Protein AF-A0A258B2U3-F1 (afdb_monomer)

Secondary structure (DSSP, 8-state):
-PPBPGGG--PBP----TTS-----HHHHHHHHHTBTPEEEEES-SS--EEEE-SS-EEEE-TTS-B-SPPSEEEEEETTEEEEEEETTEEEEEEE-TTSSBEEEEEEEEEEEEEEPTT------SSTTGGGBT-EEEEE-SS-EEEEEE-SSSEEEEEESSSEEEEEE-EEEEETTEEEEEBGGG-EEEEEE-TTSSEEEEEEEEEE-EEEETTS-------HHHHTS-HHHHHHHHHHHHHHHTT-HHHHHHHHHHHHHHTTT-HHHHHHHHHHTGGG-

Mean predicted aligned error: 5.66 Å

pLDDT: mean 88.72, std 12.3, range [29.34, 97.88]

Radius of gyration: 18.74 Å; Cα contacts (8 Å, |Δi|>4): 593; chains: 1; bounding box: 53×34×52 Å

Nearest PDB structures (foldseek):
  1pz7-assembly2_B  TM=2.574E-01  e=1.571E-01  Gallus gallus
  8cde-assembly1_B  TM=2.211E-01  e=8.558E-02  Plasmodium falciparum 3D7
  7yf1-assembly1_A  TM=2.655E-01  e=8.239E-01  Mus musculus
  3b3q-assembly1_F  TM=3.053E-01  e=2.777E+00  Homo sapiens
  4yuu-assembly4_o2  TM=1.380E-01  e=2.107E+00  Cyanidium caldarium

Structure (mmCIF, N/CA/C/O backbone):
data_AF-A0A258B2U3-F1
#
_entry.id   AF-A0A258B2U3-F1
#
loop_
_atom_site.group_PDB
_atom_site.id
_atom_site.type_symbol
_atom_site.label_atom_id
_atom_site.label_alt_id
_atom_site.label_comp_id
_atom_site.label_asym_id
_atom_site.label_entity_id
_atom_site.label_seq_id
_atom_site.pdbx_PDB_ins_code
_atom_site.Cartn_x
_atom_site.Cartn_y
_atom_site.Cartn_z
_atom_site.occupancy
_atom_site.B_iso_or_equiv
_atom_site.auth_seq_id
_atom_site.auth_comp_id
_atom_site.auth_asym_id
_atom_site.auth_atom_id
_atom_site.pdbx_PDB_model_num
ATOM 1 N N . MET A 1 1 ? -17.047 -6.744 -7.844 1.00 64.69 1 MET A N 1
ATOM 2 C CA . MET A 1 1 ? -16.772 -6.138 -6.530 1.00 64.69 1 MET A CA 1
ATOM 3 C C . MET A 1 1 ? -17.939 -5.239 -6.181 1.00 64.69 1 MET A C 1
ATOM 5 O O . MET A 1 1 ? -18.245 -4.352 -6.971 1.00 64.69 1 MET A O 1
ATOM 9 N N . ARG A 1 2 ? -18.626 -5.498 -5.067 1.00 76.75 2 ARG A N 1
ATOM 10 C CA . ARG A 1 2 ? -19.614 -4.565 -4.506 1.00 76.75 2 ARG A CA 1
ATOM 11 C C . ARG A 1 2 ? -18.879 -3.341 -3.940 1.00 76.75 2 ARG A C 1
ATOM 13 O O . ARG A 1 2 ? -18.042 -3.546 -3.065 1.00 76.75 2 ARG A O 1
ATOM 20 N N . PRO A 1 3 ? -19.141 -2.117 -4.439 1.00 78.25 3 PRO A N 1
ATOM 21 C CA . PRO A 1 3 ? -18.415 -0.921 -4.020 1.00 78.25 3 PRO A CA 1
ATOM 22 C C . PRO A 1 3 ? -18.956 -0.359 -2.703 1.00 78.25 3 PRO A C 1
ATOM 24 O O . PRO A 1 3 ? -20.164 -0.394 -2.478 1.00 78.25 3 PRO A O 1
ATOM 27 N N . LEU A 1 4 ? -18.086 0.205 -1.864 1.00 77.56 4 LEU A N 1
ATOM 28 C CA . LEU A 1 4 ? -18.475 0.969 -0.672 1.00 77.56 4 LEU A CA 1
ATOM 29 C C . LEU A 1 4 ? -19.193 2.281 -1.045 1.00 77.56 4 LEU A C 1
ATOM 31 O O . LEU A 1 4 ? -18.702 3.029 -1.893 1.00 77.56 4 LEU A O 1
ATOM 35 N N . GLN A 1 5 ? -20.327 2.561 -0.396 1.00 74.06 5 GLN A N 1
ATOM 36 C CA . GLN A 1 5 ? -21.181 3.723 -0.676 1.00 74.06 5 GLN A CA 1
ATOM 37 C C . GLN A 1 5 ? -20.662 5.031 -0.060 1.00 74.06 5 GLN A C 1
ATOM 39 O O . GLN A 1 5 ? -20.110 5.025 1.040 1.00 74.06 5 GLN A O 1
ATOM 44 N N . ILE A 1 6 ? -20.946 6.171 -0.712 1.00 59.97 6 ILE A N 1
ATOM 45 C CA . ILE A 1 6 ? -20.542 7.533 -0.290 1.00 59.97 6 ILE A CA 1
ATOM 46 C C . ILE A 1 6 ? -20.918 7.894 1.151 1.00 59.97 6 ILE A C 1
ATOM 48 O O . ILE A 1 6 ? -20.206 8.661 1.794 1.00 59.97 6 ILE A O 1
ATOM 52 N N . VAL A 1 7 ? -21.987 7.314 1.700 1.00 57.72 7 VAL A N 1
ATOM 53 C CA . VAL A 1 7 ? -22.420 7.559 3.088 1.00 57.72 7 VAL A CA 1
ATOM 54 C C . VAL A 1 7 ? -21.337 7.202 4.125 1.00 57.72 7 VAL A C 1
ATOM 56 O O . VAL A 1 7 ? -21.372 7.712 5.242 1.00 57.72 7 VAL A O 1
ATOM 59 N N . PHE A 1 8 ? -20.355 6.379 3.752 1.00 59.59 8 PHE A N 1
ATOM 60 C CA . PHE A 1 8 ? -19.217 5.998 4.589 1.00 59.59 8 PHE A CA 1
ATOM 61 C C . PHE A 1 8 ? -17.952 6.857 4.357 1.00 59.59 8 PHE A C 1
ATOM 63 O O . PHE A 1 8 ? -16.950 6.645 5.035 1.00 59.59 8 PHE A O 1
ATOM 70 N N . LEU A 1 9 ? -17.960 7.806 3.406 1.00 55.00 9 LEU A N 1
ATOM 71 C CA . LEU A 1 9 ? -16.740 8.298 2.735 1.00 55.00 9 LEU A CA 1
ATOM 72 C C . LEU A 1 9 ? -16.236 9.696 3.124 1.00 55.00 9 LEU A C 1
ATOM 74 O O . LEU A 1 9 ? -15.344 10.207 2.452 1.00 55.00 9 LEU A O 1
ATOM 78 N N . SER A 1 10 ? -16.735 10.332 4.184 1.00 57.25 10 SER A N 1
ATOM 79 C CA . SER A 1 10 ? -16.149 11.603 4.646 1.00 57.25 10 SER A CA 1
ATOM 80 C C . SER A 1 10 ? -14.953 11.363 5.570 1.00 57.25 10 SER A C 1
ATOM 82 O O . SER A 1 10 ? -15.091 11.427 6.793 1.00 57.25 10 SER A O 1
ATOM 84 N N . LEU A 1 11 ? -13.794 11.019 5.018 1.00 61.19 11 LEU A N 1
ATOM 85 C CA . LEU A 1 11 ? -12.582 10.783 5.805 1.00 61.19 11 LEU A CA 1
ATOM 86 C C . LEU A 1 11 ? -11.883 12.125 6.126 1.00 61.19 11 LEU A C 1
ATOM 88 O O . LEU A 1 11 ? -12.154 13.158 5.511 1.00 61.19 11 LEU A O 1
ATOM 92 N N . SER A 1 12 ? -11.034 12.131 7.153 1.00 57.44 12 SER A N 1
ATOM 93 C CA . SER A 1 12 ? -10.401 13.342 7.692 1.00 57.44 12 SER A CA 1
ATOM 94 C C . SER A 1 12 ? -9.208 13.799 6.843 1.00 57.44 12 SER A C 1
ATOM 96 O O . SER A 1 12 ? -8.501 12.972 6.261 1.00 57.44 12 SER A O 1
ATOM 98 N N . ALA A 1 13 ? -8.929 15.109 6.853 1.00 58.38 13 ALA A N 1
ATOM 99 C CA . ALA A 1 13 ? -7.606 15.634 6.508 1.00 58.38 13 ALA A CA 1
ATOM 100 C C . ALA A 1 13 ? -6.562 15.154 7.534 1.00 58.38 13 ALA A C 1
ATOM 102 O O . ALA A 1 13 ? -6.922 14.728 8.637 1.00 58.38 13 ALA A O 1
ATOM 103 N N . PHE A 1 14 ? -5.277 15.226 7.184 1.00 53.22 14 PHE A N 1
ATOM 104 C CA . PHE A 1 14 ? -4.196 14.806 8.071 1.00 53.22 14 PHE A CA 1
ATOM 105 C C . PHE A 1 14 ? -4.172 15.712 9.305 1.00 53.22 14 PHE A C 1
ATOM 107 O O . PHE A 1 14 ? -3.687 16.838 9.256 1.00 53.22 14 PHE A O 1
ATOM 114 N N . ALA A 1 15 ? -4.700 15.234 10.433 1.00 45.44 15 ALA A N 1
ATOM 115 C CA . ALA A 1 15 ? -4.299 15.787 11.713 1.00 45.44 15 ALA A CA 1
ATOM 116 C C . ALA A 1 15 ? -2.840 15.370 11.903 1.00 45.44 15 ALA A C 1
ATOM 118 O O . ALA A 1 15 ? -2.539 14.175 11.947 1.00 45.44 15 ALA A O 1
ATOM 119 N N . SER A 1 16 ? -1.940 16.349 11.932 1.00 38.75 16 SER A N 1
ATOM 120 C CA . SER A 1 16 ? -0.523 16.158 12.214 1.00 38.75 16 SER A CA 1
ATOM 121 C C . SER A 1 16 ? -0.366 15.459 13.572 1.00 38.75 16 SER A C 1
ATOM 123 O O . SER A 1 16 ? -0.347 16.109 14.615 1.00 38.75 16 SER A O 1
ATOM 125 N N . HIS A 1 17 ? -0.250 14.133 13.588 1.00 41.12 17 HIS A N 1
ATOM 126 C CA . HIS A 1 17 ? 0.074 13.375 14.803 1.00 41.12 17 HIS A CA 1
ATOM 127 C C . HIS A 1 17 ? 1.592 13.280 15.012 1.00 41.12 17 HIS A C 1
ATOM 129 O O . HIS A 1 17 ? 2.079 12.358 15.657 1.00 41.12 17 HIS A O 1
ATOM 135 N N . ALA A 1 18 ? 2.367 14.245 14.503 1.00 41.03 18 ALA A N 1
ATOM 136 C CA . ALA A 1 18 ? 3.820 14.229 14.648 1.00 41.03 18 ALA A CA 1
ATOM 137 C C . ALA A 1 18 ? 4.294 14.428 16.103 1.00 41.03 18 ALA A C 1
ATOM 139 O O . ALA A 1 18 ? 5.453 14.167 16.398 1.00 41.03 18 ALA A O 1
ATOM 140 N N . GLN A 1 19 ? 3.435 14.856 17.034 1.00 33.00 19 GLN A N 1
ATOM 141 C CA . GLN A 1 19 ? 3.818 15.094 18.430 1.00 33.00 19 GLN A CA 1
ATOM 142 C C . GLN A 1 19 ? 2.660 14.781 19.386 1.00 33.00 19 GLN A C 1
ATOM 144 O O . GLN A 1 19 ? 1.997 15.670 19.910 1.00 33.00 19 GLN A O 1
ATOM 149 N N . GLY A 1 20 ? 2.398 13.499 19.626 1.00 29.34 20 GLY A N 1
ATOM 150 C CA . GLY A 1 20 ? 1.369 13.085 20.578 1.00 29.34 20 GLY A CA 1
ATOM 151 C C . GLY A 1 20 ? 1.612 11.686 21.116 1.00 29.34 20 GLY A C 1
ATOM 152 O O . GLY A 1 20 ? 0.983 10.747 20.657 1.00 29.34 20 GLY A O 1
ATOM 153 N N . GLN A 1 21 ? 2.526 11.573 22.085 1.00 31.52 21 GLN A N 1
ATOM 154 C CA . GLN A 1 21 ? 2.826 10.357 22.855 1.00 31.52 21 GLN A CA 1
ATOM 155 C C . GLN A 1 21 ? 3.110 9.120 21.993 1.00 31.52 21 GLN A C 1
ATOM 157 O O . GLN A 1 21 ? 2.313 8.186 21.910 1.00 31.52 21 GLN A O 1
ATOM 162 N N . GLN A 1 22 ? 4.308 9.097 21.409 1.00 40.84 22 GLN A N 1
ATOM 163 C CA . GLN A 1 22 ? 4.931 7.868 20.937 1.00 40.84 22 GLN A CA 1
ATOM 164 C C . GLN A 1 22 ? 5.015 6.917 22.140 1.00 40.84 22 GLN A C 1
ATOM 166 O O . GLN A 1 22 ? 5.843 7.095 23.031 1.00 40.84 22 GLN A O 1
ATOM 171 N N . LYS A 1 23 ? 4.112 5.933 22.216 1.00 48.47 23 LYS A N 1
ATOM 172 C CA . LYS A 1 23 ? 4.442 4.690 22.914 1.00 48.47 23 LYS A CA 1
ATOM 173 C C . LYS A 1 23 ? 5.782 4.257 22.320 1.00 48.47 23 LYS A C 1
ATOM 175 O O . LYS A 1 23 ? 5.897 4.175 21.099 1.00 48.47 23 LYS A O 1
ATOM 180 N N . GLU A 1 24 ? 6.799 4.072 23.150 1.00 58.03 24 GLU A N 1
ATOM 181 C CA . GLU A 1 24 ? 8.029 3.434 22.693 1.00 58.03 24 GLU A CA 1
ATOM 182 C C . GLU A 1 24 ? 7.632 2.024 22.252 1.00 58.03 24 GLU A C 1
ATOM 184 O O . GLU A 1 24 ? 7.231 1.198 23.072 1.00 58.03 24 GLU A O 1
ATOM 189 N N . TRP A 1 25 ? 7.631 1.799 20.941 1.00 76.44 25 TRP A N 1
ATOM 190 C CA . TRP A 1 25 ? 7.368 0.510 20.312 1.00 76.44 25 TRP A CA 1
ATOM 191 C C . TRP A 1 25 ? 8.723 0.005 19.796 1.00 76.44 25 TRP A C 1
ATOM 193 O O . TRP A 1 25 ? 9.134 0.389 18.694 1.00 76.44 25 TRP A O 1
ATOM 203 N N . PRO A 1 26 ? 9.476 -0.791 20.583 1.00 84.81 26 PRO A N 1
ATOM 204 C CA . PRO A 1 26 ? 10.857 -1.160 20.255 1.00 84.81 26 PRO A CA 1
ATOM 205 C C . PRO A 1 26 ? 10.994 -1.860 18.897 1.00 84.81 26 PRO A C 1
ATOM 207 O O . PRO A 1 26 ? 12.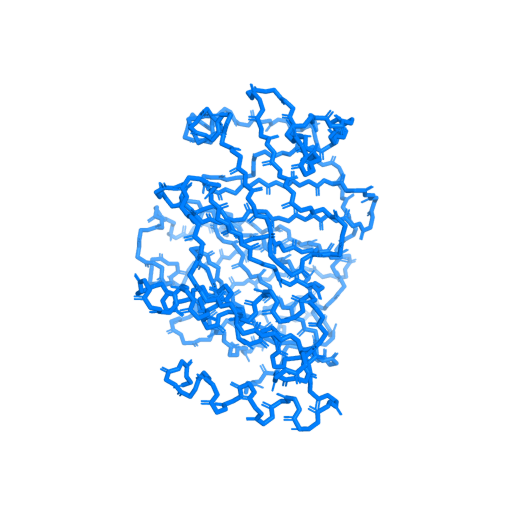020 -1.766 18.225 1.00 84.81 26 PRO A O 1
ATOM 210 N N . GLU A 1 27 ? 9.960 -2.573 18.466 1.00 86.81 27 GLU A N 1
ATOM 211 C CA . GLU A 1 27 ? 9.877 -3.215 17.160 1.00 86.81 27 GLU A CA 1
ATOM 212 C C . GLU A 1 27 ? 9.829 -2.210 16.000 1.00 86.81 27 GLU A C 1
ATOM 214 O O . GLU A 1 27 ? 10.467 -2.440 14.969 1.00 86.81 27 GLU A O 1
ATOM 219 N N . VAL A 1 28 ? 9.159 -1.068 16.180 1.00 89.12 28 VAL A N 1
ATOM 220 C CA . VAL A 1 28 ? 9.095 0.015 15.188 1.00 89.12 28 VAL A CA 1
ATOM 221 C C . VAL A 1 28 ? 10.451 0.710 15.089 1.00 89.12 28 VAL A C 1
ATOM 223 O O . VAL A 1 28 ? 10.941 0.955 13.986 1.00 89.12 28 VAL A O 1
ATOM 226 N N . GLU A 1 29 ? 11.118 0.946 16.219 1.00 89.44 29 GLU A N 1
ATOM 227 C CA . GLU A 1 29 ? 12.483 1.490 16.251 1.00 89.44 29 GLU A CA 1
ATOM 228 C C . GLU A 1 29 ? 13.498 0.536 15.612 1.00 89.44 29 GLU A C 1
ATOM 230 O O . GLU A 1 29 ? 14.366 0.948 14.834 1.00 89.44 29 GLU A O 1
ATOM 235 N N . LYS A 1 30 ? 13.367 -0.768 15.880 1.00 92.00 30 LYS A N 1
ATOM 236 C CA . LYS A 1 30 ? 14.177 -1.804 15.236 1.00 92.00 30 LYS A CA 1
ATOM 237 C C . LYS A 1 30 ? 13.964 -1.810 13.723 1.00 92.00 30 LYS A C 1
ATOM 239 O O . LYS A 1 30 ? 14.939 -1.918 12.977 1.00 92.00 30 LYS A O 1
ATOM 244 N N . PHE A 1 31 ? 12.720 -1.676 13.264 1.00 93.31 31 PHE A N 1
ATOM 245 C CA . PHE A 1 31 ? 12.418 -1.540 11.842 1.00 93.31 31 PHE A CA 1
ATOM 246 C C . PHE A 1 31 ? 13.068 -0.283 11.248 1.00 93.31 31 PHE A C 1
ATOM 248 O O . PHE A 1 31 ? 13.794 -0.402 10.259 1.00 93.31 31 PHE A O 1
ATOM 255 N N . ALA A 1 32 ? 12.885 0.886 11.868 1.00 92.31 32 ALA A N 1
ATOM 256 C CA . ALA A 1 32 ? 13.498 2.137 11.423 1.00 92.31 32 ALA A CA 1
ATOM 257 C C . ALA A 1 32 ? 15.021 1.990 11.283 1.00 92.31 32 ALA A C 1
ATOM 259 O O . ALA A 1 32 ? 15.597 2.287 10.235 1.00 92.31 32 ALA A O 1
ATOM 260 N N . THR A 1 33 ? 15.660 1.400 12.294 1.00 93.75 33 THR A N 1
ATOM 261 C CA . THR A 1 33 ? 17.097 1.104 12.287 1.00 93.75 33 THR A CA 1
ATOM 262 C C . THR A 1 33 ? 17.479 0.197 11.115 1.00 93.75 33 THR A C 1
ATOM 264 O O . THR A 1 33 ? 18.458 0.472 10.422 1.00 93.75 33 THR A O 1
ATOM 267 N N . SER A 1 34 ? 16.693 -0.848 10.842 1.00 94.44 34 SER A N 1
ATOM 268 C CA . SER A 1 34 ? 16.986 -1.833 9.791 1.00 94.44 34 SER A CA 1
ATOM 269 C C . SER A 1 34 ? 16.968 -1.267 8.367 1.00 94.44 34 SER A C 1
ATOM 271 O O . SER A 1 34 ? 17.674 -1.786 7.505 1.00 94.44 34 SER A O 1
ATOM 273 N N . ILE A 1 35 ? 16.212 -0.190 8.120 1.00 94.06 35 ILE A N 1
ATOM 274 C CA . ILE A 1 35 ? 16.147 0.460 6.802 1.00 94.06 35 ILE A CA 1
ATOM 275 C C . ILE A 1 35 ? 17.148 1.611 6.640 1.00 94.06 35 ILE A C 1
ATOM 277 O O . ILE A 1 35 ? 17.151 2.294 5.612 1.00 94.06 35 ILE A O 1
ATOM 281 N N . THR A 1 36 ? 18.005 1.834 7.637 1.00 94.75 36 THR A N 1
ATOM 282 C CA . THR A 1 36 ? 19.020 2.887 7.604 1.00 94.75 36 THR A CA 1
ATOM 283 C C . THR A 1 36 ? 19.977 2.668 6.434 1.00 94.75 36 THR A C 1
ATOM 285 O O . THR A 1 36 ? 20.547 1.595 6.256 1.00 94.75 36 THR A O 1
ATOM 288 N N . ASN A 1 37 ? 20.166 3.714 5.635 1.00 91.44 37 ASN A N 1
ATOM 289 C CA . ASN A 1 37 ? 20.975 3.758 4.420 1.00 91.44 37 ASN A CA 1
ATOM 290 C C . ASN A 1 37 ? 20.555 2.798 3.297 1.00 91.44 37 ASN A C 1
ATOM 292 O O . ASN A 1 37 ? 21.279 2.679 2.306 1.00 91.44 37 ASN A O 1
ATOM 296 N N . VAL A 1 38 ? 19.372 2.184 3.380 1.00 93.94 38 VAL A N 1
ATOM 297 C CA . VAL A 1 38 ? 18.792 1.485 2.232 1.00 93.94 38 VAL A CA 1
ATOM 298 C C . VAL A 1 38 ? 18.370 2.526 1.196 1.00 93.94 38 VAL A C 1
ATOM 300 O O . VAL A 1 38 ? 17.553 3.406 1.474 1.00 93.94 38 VAL A O 1
ATOM 303 N N . LEU A 1 39 ? 18.952 2.435 -0.002 1.00 95.38 39 LEU A N 1
ATOM 304 C CA . LEU A 1 39 ? 18.530 3.223 -1.154 1.00 95.38 39 LEU A CA 1
ATOM 305 C C . LEU A 1 39 ? 17.413 2.477 -1.881 1.00 95.38 39 LEU A C 1
ATOM 307 O O . LEU A 1 39 ? 17.605 1.361 -2.368 1.00 95.38 39 LEU A O 1
ATOM 311 N N . TRP A 1 40 ? 16.249 3.109 -1.938 1.00 95.75 40 TRP A N 1
ATOM 312 C CA . TRP A 1 40 ? 15.075 2.602 -2.623 1.00 95.75 40 TRP A CA 1
ATOM 313 C C . TRP A 1 40 ? 14.942 3.237 -3.993 1.00 95.75 40 TRP A C 1
ATOM 315 O O . TRP A 1 40 ? 14.846 4.454 -4.113 1.00 95.75 40 TRP A O 1
ATOM 325 N N . ASP A 1 41 ? 14.854 2.396 -5.009 1.00 95.31 41 ASP A N 1
ATOM 326 C CA . ASP A 1 41 ? 14.542 2.742 -6.382 1.00 95.31 41 ASP A CA 1
ATOM 327 C C . ASP A 1 41 ? 13.030 2.655 -6.600 1.00 95.31 41 ASP A C 1
ATOM 329 O O . ASP A 1 41 ? 12.456 1.564 -6.624 1.00 95.31 41 ASP A O 1
ATOM 333 N N . LEU A 1 42 ? 12.371 3.797 -6.785 1.00 95.56 42 LEU A N 1
ATOM 334 C CA . LEU A 1 42 ? 10.926 3.861 -6.992 1.00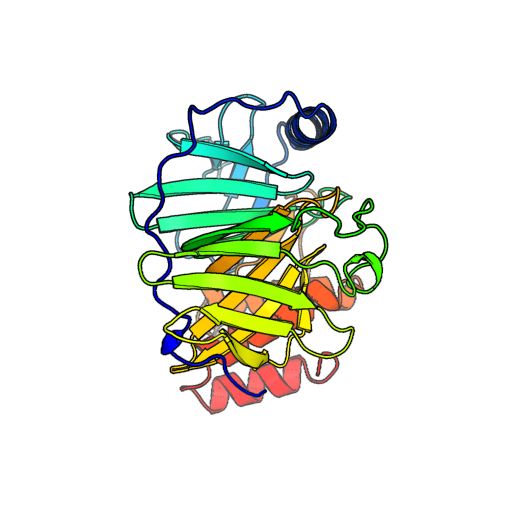 95.56 42 LEU A CA 1
ATOM 335 C C . LEU A 1 42 ? 10.570 3.671 -8.473 1.00 95.56 42 LEU A C 1
ATOM 337 O O . LEU A 1 42 ? 11.338 4.008 -9.382 1.00 95.56 42 LEU A O 1
ATOM 341 N N . ARG A 1 43 ? 9.391 3.102 -8.727 1.00 95.25 43 ARG A N 1
ATOM 342 C CA . ARG A 1 43 ? 8.888 2.757 -10.063 1.00 95.25 43 ARG A CA 1
ATOM 343 C C . ARG A 1 43 ? 7.471 3.283 -10.240 1.00 95.25 43 ARG A C 1
ATOM 345 O O . ARG A 1 43 ? 6.627 3.122 -9.362 1.00 95.25 43 ARG A O 1
ATOM 352 N N . GLY A 1 44 ? 7.213 3.903 -11.390 1.00 92.56 44 GLY A N 1
ATOM 353 C CA . GLY A 1 44 ? 5.906 4.481 -11.715 1.00 92.56 44 GLY A CA 1
ATOM 354 C C . GLY A 1 44 ? 5.660 5.890 -11.181 1.00 92.56 44 GLY A C 1
ATOM 355 O O . GLY A 1 44 ? 4.620 6.470 -11.473 1.00 92.56 44 GLY A O 1
ATOM 356 N N . THR A 1 45 ? 6.609 6.463 -10.443 1.00 91.62 45 THR A N 1
ATOM 357 C CA . THR A 1 45 ? 6.566 7.848 -9.961 1.00 91.62 45 THR A CA 1
ATOM 358 C C . THR A 1 45 ? 6.997 8.837 -11.050 1.00 91.62 45 THR A C 1
ATOM 360 O O . THR A 1 45 ? 7.801 8.511 -11.932 1.00 91.62 45 THR A O 1
ATOM 363 N N . ASN A 1 46 ? 6.502 10.079 -10.972 1.00 83.44 46 ASN A N 1
ATOM 364 C CA . ASN A 1 46 ? 6.831 11.116 -11.956 1.00 83.44 46 ASN A CA 1
ATOM 365 C C . ASN A 1 46 ? 8.243 11.679 -11.762 1.00 83.44 46 ASN A C 1
ATOM 367 O O . ASN A 1 46 ? 9.047 11.638 -12.688 1.00 83.44 46 ASN A O 1
ATOM 371 N N . SER A 1 47 ? 8.530 12.212 -10.571 1.00 82.94 47 SER A N 1
ATOM 372 C CA . SER A 1 47 ? 9.766 12.950 -10.266 1.00 82.94 47 SER A CA 1
ATOM 373 C C . SER A 1 47 ? 10.624 12.284 -9.190 1.00 82.94 47 SER A C 1
ATOM 375 O O . SER A 1 47 ? 11.846 12.274 -9.303 1.00 82.94 47 SER A O 1
ATOM 377 N N . LEU A 1 48 ? 10.007 11.697 -8.163 1.00 89.75 48 LEU A N 1
ATOM 378 C CA . LEU A 1 48 ? 10.728 11.026 -7.083 1.00 89.75 48 LEU A CA 1
ATOM 379 C C . LEU A 1 48 ? 11.193 9.639 -7.529 1.00 89.75 48 LEU A C 1
ATOM 381 O O . LEU A 1 48 ? 10.408 8.694 -7.500 1.00 89.75 48 LEU A O 1
ATOM 385 N N . LYS A 1 49 ? 12.453 9.503 -7.940 1.00 92.25 49 LYS A N 1
ATOM 386 C CA . LYS A 1 49 ? 12.997 8.218 -8.412 1.00 92.25 49 LYS A CA 1
ATOM 387 C C . LYS A 1 49 ? 13.722 7.417 -7.342 1.00 92.25 49 LYS A C 1
ATOM 389 O O . LYS A 1 49 ? 13.713 6.193 -7.429 1.00 92.25 49 LYS A O 1
ATOM 394 N N . HIS A 1 50 ? 14.281 8.076 -6.330 1.00 95.31 50 HIS A N 1
ATOM 395 C CA . HIS A 1 50 ? 15.017 7.396 -5.273 1.00 95.31 50 HIS A CA 1
ATOM 396 C C . HIS A 1 50 ? 14.713 7.986 -3.896 1.00 95.31 50 HIS A C 1
ATOM 398 O O . HIS A 1 50 ? 14.480 9.191 -3.772 1.00 95.31 50 HIS A O 1
ATOM 404 N N . LEU A 1 51 ? 14.735 7.136 -2.870 1.00 95.62 51 LEU A N 1
ATOM 405 C CA . LEU A 1 51 ? 14.463 7.498 -1.480 1.00 95.62 51 LEU A CA 1
ATOM 406 C C . LEU A 1 51 ? 15.480 6.828 -0.551 1.00 95.62 51 LEU A C 1
ATOM 408 O O . LEU A 1 51 ? 15.818 5.663 -0.752 1.00 95.62 51 LEU A O 1
ATOM 412 N N . ARG A 1 52 ? 15.939 7.535 0.483 1.00 95.75 52 ARG A N 1
ATOM 413 C CA . ARG A 1 52 ? 16.836 6.986 1.508 1.00 95.75 52 ARG A CA 1
ATOM 414 C C . ARG A 1 52 ? 16.485 7.520 2.891 1.00 95.75 52 ARG A C 1
ATOM 416 O O . ARG A 1 52 ? 16.267 8.715 3.036 1.00 95.75 52 ARG A O 1
ATOM 423 N N . TYR A 1 53 ? 16.497 6.653 3.896 1.00 94.38 53 TYR A N 1
ATOM 424 C CA . TYR A 1 53 ? 16.494 7.040 5.307 1.00 94.38 53 TYR A CA 1
ATOM 425 C C . TYR A 1 53 ? 17.923 6.965 5.844 1.00 94.38 53 TYR A C 1
ATOM 427 O O . TYR A 1 53 ? 18.576 5.946 5.640 1.00 94.38 53 TYR A O 1
ATOM 435 N N . ASP A 1 54 ? 18.440 8.009 6.489 1.00 93.06 54 ASP A N 1
ATOM 436 C CA . ASP A 1 54 ? 19.825 8.022 7.000 1.00 93.06 54 ASP A CA 1
ATOM 437 C C . ASP A 1 54 ? 19.954 7.625 8.482 1.00 93.06 54 ASP A C 1
ATOM 439 O O . ASP A 1 54 ? 21.054 7.655 9.033 1.00 93.06 54 ASP A O 1
ATOM 443 N N . GLY A 1 55 ? 18.848 7.224 9.117 1.00 90.19 55 GLY A N 1
ATOM 444 C CA . GLY A 1 55 ? 18.771 6.970 10.559 1.00 90.19 55 GLY A CA 1
ATOM 445 C C . GLY A 1 55 ? 18.144 8.126 11.341 1.00 90.19 55 GLY A C 1
ATOM 446 O O . GLY A 1 55 ? 17.848 7.978 12.524 1.00 90.19 55 GLY A O 1
ATOM 447 N N . LYS A 1 56 ? 17.897 9.266 10.690 1.00 91.06 56 LYS A N 1
ATOM 448 C CA . LYS A 1 56 ? 17.230 10.424 11.284 1.00 91.06 56 LYS A CA 1
ATOM 449 C C . LYS A 1 56 ? 16.148 10.980 10.367 1.00 91.06 56 LYS A C 1
ATOM 451 O O . LYS A 1 56 ? 14.984 11.055 10.761 1.00 91.06 56 LYS A O 1
ATOM 456 N N . ASP A 1 57 ? 16.521 11.299 9.137 1.00 93.50 57 ASP A N 1
ATOM 457 C CA . ASP A 1 57 ? 15.683 11.986 8.167 1.00 93.50 57 ASP A CA 1
ATOM 458 C C . ASP A 1 57 ? 15.504 11.135 6.902 1.00 93.50 57 ASP A C 1
ATOM 460 O O . ASP A 1 57 ? 16.325 10.274 6.563 1.00 93.50 57 ASP A O 1
ATOM 464 N N . ILE A 1 58 ? 14.396 11.362 6.190 1.00 94.00 58 ILE A N 1
ATOM 465 C CA . ILE A 1 58 ? 14.123 10.712 4.905 1.00 94.00 58 ILE A CA 1
ATOM 466 C C . ILE A 1 58 ? 14.396 11.700 3.774 1.00 94.00 58 ILE A C 1
ATOM 468 O O . ILE A 1 58 ? 13.873 12.813 3.752 1.00 94.00 58 ILE A O 1
ATOM 472 N N . PHE A 1 59 ? 15.190 11.263 2.802 1.00 94.50 59 PHE A N 1
ATOM 473 C CA . PHE A 1 59 ? 15.695 12.075 1.707 1.00 94.50 59 PHE A CA 1
ATOM 474 C C . PHE A 1 59 ? 15.213 11.550 0.359 1.00 94.50 59 PHE A C 1
ATOM 476 O O . PHE A 1 59 ? 15.383 10.359 0.070 1.00 94.50 59 PHE A O 1
ATOM 483 N N . PRO A 1 60 ? 14.706 12.424 -0.520 1.00 94.38 60 PRO A N 1
ATOM 484 C CA . PRO A 1 60 ? 14.755 12.151 -1.942 1.00 94.38 60 PRO A CA 1
ATOM 485 C C . PRO A 1 60 ? 16.219 12.162 -2.405 1.00 94.38 60 PRO A C 1
ATOM 487 O O . PRO A 1 60 ? 17.027 12.990 -1.969 1.00 94.38 60 PRO A O 1
ATOM 490 N N . VAL A 1 61 ? 16.560 11.231 -3.292 1.00 94.38 61 VAL A N 1
ATOM 491 C CA . VAL A 1 61 ? 17.920 11.071 -3.819 1.00 94.38 61 VAL A CA 1
ATOM 492 C C . VAL A 1 61 ? 17.905 11.282 -5.333 1.00 94.38 61 VAL A C 1
ATOM 494 O O . VAL A 1 61 ? 17.019 10.808 -6.047 1.00 94.38 61 VAL A O 1
ATOM 497 N N . THR A 1 62 ? 18.864 12.052 -5.837 1.00 89.94 62 THR A N 1
ATOM 498 C CA . THR A 1 62 ? 19.027 12.310 -7.273 1.00 89.94 62 THR A CA 1
ATOM 499 C C . THR A 1 62 ? 19.576 11.081 -8.002 1.00 89.94 62 THR A C 1
ATOM 501 O O . THR A 1 62 ? 20.144 10.179 -7.393 1.00 89.94 62 THR A O 1
ATOM 504 N N . GLY A 1 63 ? 19.488 11.064 -9.337 1.00 82.50 63 GLY A N 1
ATOM 505 C CA . GLY A 1 63 ? 20.014 9.953 -10.146 1.00 82.50 63 GLY A CA 1
ATOM 506 C C . GLY A 1 63 ? 21.533 9.736 -10.041 1.00 82.50 63 GLY A C 1
ATOM 507 O O . GLY A 1 63 ? 22.013 8.654 -10.353 1.00 82.50 63 GLY A O 1
ATOM 508 N N . ASN A 1 64 ? 22.296 10.733 -9.577 1.00 83.75 64 ASN A N 1
ATOM 509 C CA . ASN A 1 64 ? 23.725 10.600 -9.265 1.00 83.75 64 ASN A CA 1
ATOM 510 C C . ASN A 1 64 ? 24.005 10.291 -7.778 1.00 83.75 64 ASN A C 1
ATOM 512 O O . ASN A 1 64 ? 25.148 10.396 -7.344 1.00 83.75 64 ASN A O 1
AT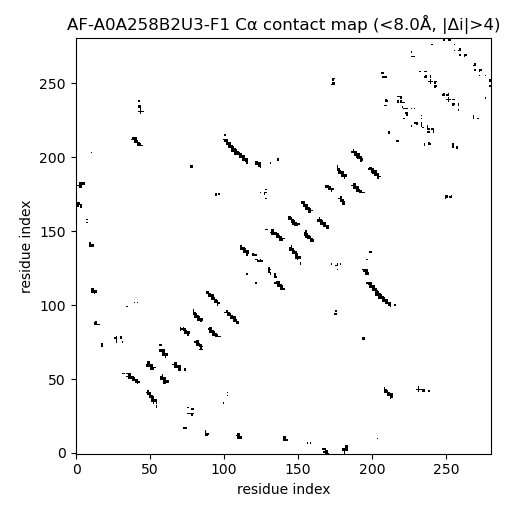OM 516 N N . GLY A 1 65 ? 22.981 9.931 -6.996 1.00 83.56 65 GLY A N 1
ATOM 517 C CA . GLY A 1 65 ? 23.130 9.465 -5.615 1.00 83.56 65 GLY A CA 1
ATOM 518 C C . GLY A 1 65 ? 23.256 10.561 -4.552 1.00 83.56 65 GLY A C 1
ATOM 519 O O . GLY A 1 65 ? 23.608 10.252 -3.415 1.00 83.56 65 GLY A O 1
ATOM 520 N N . MET A 1 66 ? 22.981 11.829 -4.877 1.00 90.25 66 MET A N 1
ATOM 521 C CA . MET A 1 66 ? 23.043 12.926 -3.903 1.00 90.25 66 MET A CA 1
ATOM 522 C C . MET A 1 66 ? 21.703 13.085 -3.176 1.00 90.25 66 MET A C 1
ATOM 524 O O . MET A 1 66 ? 20.648 13.145 -3.810 1.00 90.25 66 MET A O 1
ATOM 528 N N . ASN A 1 67 ? 21.740 13.197 -1.845 1.00 92.56 67 ASN A N 1
ATOM 529 C CA . ASN A 1 67 ? 20.567 13.596 -1.065 1.00 92.56 67 ASN A CA 1
ATOM 530 C C . ASN A 1 67 ? 20.156 15.023 -1.444 1.00 92.56 67 ASN A C 1
ATOM 532 O O . ASN A 1 67 ? 21.011 15.904 -1.547 1.00 92.56 67 ASN A O 1
ATOM 536 N N . GLN A 1 68 ? 18.855 15.259 -1.602 1.00 92.94 68 GLN A N 1
ATOM 537 C CA . GLN A 1 68 ? 18.313 16.620 -1.642 1.00 92.94 68 GLN A CA 1
ATOM 538 C C . GLN A 1 68 ? 17.849 17.043 -0.240 1.00 92.94 68 GLN A C 1
ATOM 540 O O . GLN A 1 68 ? 18.288 16.476 0.756 1.00 92.94 68 GLN A O 1
ATOM 545 N N . ASN A 1 69 ? 16.975 18.047 -0.140 1.00 91.81 69 ASN A N 1
ATOM 546 C CA . ASN A 1 69 ? 16.413 18.449 1.148 1.00 91.81 69 ASN A CA 1
ATOM 547 C C . ASN A 1 69 ? 15.565 17.312 1.745 1.00 91.81 69 ASN A C 1
ATOM 549 O O . ASN A 1 69 ? 14.773 16.718 1.004 1.00 91.81 69 ASN A O 1
ATOM 553 N N . PRO A 1 70 ? 15.699 17.020 3.052 1.00 92.31 70 PRO A N 1
ATOM 554 C CA . PRO A 1 70 ? 14.888 16.000 3.700 1.00 92.31 70 PRO A CA 1
ATOM 555 C C . PRO A 1 70 ? 13.411 16.395 3.712 1.00 92.31 70 PRO A C 1
ATOM 557 O O . PRO A 1 70 ? 13.057 17.581 3.665 1.00 92.31 70 PRO A O 1
ATOM 560 N N . TYR A 1 71 ? 12.543 15.393 3.804 1.00 88.44 71 TYR A N 1
ATOM 561 C CA . TYR A 1 71 ? 11.135 15.623 4.098 1.00 88.44 71 TYR A CA 1
ATOM 562 C C . TYR A 1 71 ? 10.994 16.185 5.512 1.00 88.44 71 TYR A C 1
ATOM 564 O O . TYR A 1 71 ? 11.633 15.709 6.443 1.00 88.44 71 TYR A O 1
ATOM 572 N N . LYS A 1 72 ? 10.173 17.232 5.656 1.00 81.00 72 LYS A N 1
ATOM 573 C CA . LYS A 1 72 ? 9.969 17.907 6.946 1.00 81.00 72 LYS A CA 1
ATOM 574 C C . LYS A 1 72 ? 9.187 17.052 7.936 1.00 81.00 72 LYS A C 1
ATOM 576 O O . LYS A 1 72 ? 9.399 17.174 9.135 1.00 81.00 72 LYS A O 1
ATOM 581 N N . GLU A 1 73 ? 8.263 16.249 7.423 1.00 86.94 73 GLU A N 1
ATOM 582 C CA . GLU A 1 73 ? 7.342 15.458 8.222 1.00 86.94 73 GLU A CA 1
ATOM 583 C C . GLU A 1 73 ? 7.345 14.013 7.730 1.00 86.94 73 GLU A C 1
ATOM 585 O O . GLU A 1 73 ? 6.915 13.699 6.613 1.00 86.94 73 GLU A O 1
ATOM 590 N N . HIS A 1 74 ? 7.836 13.132 8.592 1.00 89.00 74 HIS A N 1
ATOM 591 C CA . HIS A 1 74 ? 7.807 11.690 8.422 1.00 89.00 74 HIS A CA 1
ATOM 592 C C . HIS A 1 74 ? 7.548 11.004 9.758 1.00 89.00 74 HIS A C 1
ATOM 594 O O . HIS A 1 74 ? 7.892 11.527 10.816 1.00 89.00 74 HIS A O 1
ATOM 600 N N . ALA A 1 75 ? 6.950 9.818 9.702 1.00 89.12 75 ALA A N 1
ATOM 601 C CA . ALA A 1 75 ? 6.679 9.005 10.880 1.00 89.12 75 ALA A CA 1
ATOM 602 C C . ALA A 1 75 ? 6.829 7.519 10.557 1.00 89.12 75 ALA A C 1
ATOM 604 O O . ALA A 1 75 ? 6.391 7.058 9.504 1.00 89.12 75 ALA A O 1
ATOM 605 N N . PHE A 1 76 ? 7.411 6.758 11.478 1.00 91.06 76 PHE A N 1
ATOM 606 C CA . PHE A 1 76 ? 7.322 5.302 11.463 1.00 91.06 76 PHE A CA 1
ATOM 607 C C . PHE A 1 76 ? 6.029 4.909 12.166 1.00 91.06 76 PHE A C 1
ATOM 609 O O . PHE A 1 76 ? 5.901 5.101 13.371 1.00 91.06 76 PHE A O 1
ATOM 616 N N . VAL A 1 77 ? 5.055 4.437 11.390 1.00 89.50 77 VAL A N 1
ATOM 617 C CA . VAL A 1 77 ? 3.686 4.217 11.882 1.00 89.50 77 VAL A CA 1
ATOM 618 C C . VAL A 1 77 ? 3.473 2.789 12.379 1.00 89.50 77 VAL A C 1
ATOM 620 O O . VAL A 1 77 ? 2.613 2.565 13.218 1.00 89.50 77 VAL A O 1
ATOM 623 N N . ASP A 1 78 ? 4.247 1.827 11.868 1.00 91.75 78 ASP A N 1
ATOM 624 C CA . ASP A 1 78 ? 4.172 0.409 12.232 1.00 91.75 78 ASP A CA 1
ATOM 625 C C . ASP A 1 78 ? 5.420 -0.336 11.714 1.00 91.75 78 ASP A C 1
ATOM 627 O O . ASP A 1 78 ? 6.197 0.191 10.909 1.00 91.75 78 ASP A O 1
ATOM 631 N N . VAL A 1 79 ? 5.622 -1.588 12.123 1.00 91.19 79 VAL A N 1
ATOM 632 C CA . VAL A 1 79 ? 6.709 -2.427 11.598 1.00 91.19 79 VAL A CA 1
ATOM 633 C C . VAL A 1 79 ? 6.521 -2.664 10.104 1.00 91.19 79 VAL A C 1
ATOM 635 O O . VAL A 1 79 ? 5.524 -3.245 9.666 1.00 91.19 79 VAL A O 1
ATOM 638 N N . GLY A 1 80 ? 7.501 -2.236 9.308 1.00 93.56 80 GLY A N 1
ATOM 639 C CA . GLY A 1 80 ? 7.437 -2.313 7.850 1.00 93.56 80 GLY A CA 1
ATOM 640 C C . GLY A 1 80 ? 6.699 -1.144 7.198 1.00 93.56 80 GLY A C 1
ATOM 641 O O . GLY A 1 80 ? 6.509 -1.179 5.984 1.00 93.56 80 GLY A O 1
ATOM 642 N N . VAL A 1 81 ? 6.267 -0.123 7.948 1.00 95.25 81 VAL A N 1
ATOM 643 C CA . VAL A 1 81 ? 5.485 0.989 7.395 1.00 95.25 81 VAL A CA 1
ATOM 644 C C . VAL A 1 81 ? 5.970 2.335 7.920 1.00 95.25 81 VAL A C 1
ATOM 646 O O . VAL A 1 81 ? 6.072 2.567 9.124 1.00 95.25 81 VAL A O 1
ATOM 649 N N . PHE A 1 82 ? 6.220 3.264 7.003 1.00 94.12 82 PHE A N 1
ATOM 650 C CA . PHE A 1 82 ? 6.448 4.664 7.345 1.00 94.12 82 PHE A CA 1
ATOM 651 C C . PHE A 1 82 ? 5.630 5.586 6.446 1.00 94.12 82 PHE A C 1
ATOM 653 O O . PHE A 1 82 ? 5.248 5.233 5.329 1.00 94.12 82 PHE A O 1
ATOM 660 N N . GLN A 1 83 ? 5.357 6.780 6.945 1.00 93.00 83 GLN A N 1
ATOM 661 C CA . GLN A 1 83 ? 4.591 7.817 6.281 1.00 93.00 83 GLN A CA 1
ATOM 662 C C . GLN A 1 83 ? 5.486 9.019 5.989 1.00 93.00 83 GLN A C 1
ATOM 664 O O . GLN A 1 83 ? 6.314 9.393 6.816 1.00 93.00 83 GLN A O 1
ATOM 669 N N . LEU A 1 84 ? 5.270 9.644 4.833 1.00 92.19 84 LEU A N 1
ATOM 670 C CA . LEU A 1 84 ? 5.754 10.983 4.506 1.00 92.19 84 LEU A CA 1
ATOM 671 C C . LEU A 1 84 ? 4.554 11.910 4.327 1.00 92.19 84 LEU A C 1
ATOM 673 O O . LEU A 1 84 ? 3.637 11.580 3.572 1.00 92.19 84 LEU A O 1
ATOM 677 N N . VAL A 1 85 ? 4.559 13.067 4.981 1.00 87.12 85 VAL A N 1
ATOM 678 C CA . VAL A 1 85 ? 3.523 14.093 4.809 1.00 87.12 85 VAL A CA 1
ATOM 679 C C . VAL A 1 85 ? 4.079 15.193 3.908 1.00 87.12 85 VAL A C 1
ATOM 681 O O . VAL A 1 85 ? 5.128 15.775 4.177 1.00 87.12 85 VAL A O 1
ATOM 684 N N . PHE A 1 86 ? 3.401 15.447 2.787 1.00 82.94 86 PHE A N 1
ATOM 685 C CA . PHE A 1 86 ? 3.823 16.455 1.809 1.00 82.94 86 PHE A CA 1
ATOM 686 C C . PHE A 1 86 ? 3.076 17.779 1.990 1.00 82.94 86 PHE A C 1
ATOM 688 O O . PHE A 1 86 ? 3.618 18.839 1.675 1.00 82.94 86 PHE A O 1
ATOM 695 N N . SER A 1 87 ? 1.824 17.710 2.446 1.00 81.38 87 SER A N 1
ATOM 696 C CA . SER A 1 87 ? 0.970 18.845 2.797 1.00 81.38 87 SER A CA 1
ATOM 697 C C . SER A 1 87 ? -0.200 18.384 3.671 1.00 81.38 87 SER A C 1
ATOM 699 O O . SER A 1 87 ? -0.469 17.187 3.767 1.00 81.38 87 SER A O 1
ATOM 701 N N . ASP A 1 88 ? -0.983 19.333 4.187 1.00 74.31 88 ASP A N 1
ATOM 702 C CA . ASP A 1 88 ? -2.202 19.095 4.985 1.00 74.31 88 ASP A CA 1
ATOM 703 C C . ASP A 1 88 ? -3.248 18.189 4.304 1.00 74.31 88 ASP A C 1
ATOM 705 O O . ASP A 1 88 ? -4.165 17.674 4.943 1.00 74.31 88 ASP A O 1
ATOM 709 N N . THR A 1 89 ? -3.138 18.004 2.987 1.00 77.50 89 THR A N 1
ATOM 710 C CA . THR A 1 89 ? -4.085 17.241 2.159 1.00 77.50 89 THR A CA 1
ATOM 711 C C . THR A 1 89 ? -3.435 16.097 1.392 1.00 77.50 89 THR A C 1
ATOM 713 O O . THR A 1 89 ? -4.120 15.411 0.635 1.00 77.50 89 THR A O 1
ATOM 716 N N . ARG A 1 90 ? -2.119 15.884 1.535 1.00 82.50 90 ARG A N 1
ATOM 717 C CA . ARG A 1 90 ? -1.398 14.835 0.804 1.00 82.50 90 ARG A CA 1
ATOM 718 C C . ARG A 1 90 ? -0.304 14.211 1.651 1.00 82.50 90 ARG A C 1
ATOM 720 O O . ARG A 1 90 ? 0.644 14.881 2.060 1.00 82.50 90 ARG A O 1
ATOM 727 N N . ALA A 1 91 ? -0.375 12.895 1.778 1.00 91.12 91 ALA A N 1
ATOM 728 C CA . ALA A 1 91 ? 0.686 12.080 2.344 1.00 91.12 91 ALA A CA 1
ATOM 729 C C . ALA A 1 91 ? 0.949 10.860 1.454 1.00 91.12 91 ALA A C 1
ATOM 731 O O . ALA A 1 91 ? 0.171 10.541 0.551 1.00 91.12 91 ALA A O 1
ATOM 732 N N . ALA A 1 92 ? 2.046 10.166 1.722 1.00 93.44 92 ALA A N 1
ATOM 733 C CA . ALA A 1 92 ? 2.297 8.840 1.192 1.00 93.44 92 ALA A CA 1
ATOM 734 C C . ALA A 1 92 ? 2.649 7.869 2.310 1.00 93.44 92 ALA A C 1
ATOM 736 O O . ALA A 1 92 ? 3.413 8.200 3.213 1.00 93.44 92 ALA A O 1
ATOM 737 N N . TRP A 1 93 ? 2.107 6.661 2.218 1.00 96.25 93 TRP A N 1
ATOM 738 C CA . TRP A 1 93 ? 2.483 5.528 3.054 1.00 96.25 93 TRP A CA 1
ATOM 739 C C . TRP A 1 93 ? 3.393 4.602 2.258 1.00 96.25 93 TRP A C 1
ATOM 741 O O . TRP A 1 93 ? 3.132 4.305 1.093 1.00 96.25 93 TRP A O 1
ATOM 751 N N . TYR A 1 94 ? 4.466 4.147 2.884 1.00 96.81 94 TYR A N 1
ATOM 752 C CA . TYR A 1 94 ? 5.476 3.294 2.282 1.00 96.81 94 TYR A CA 1
ATOM 753 C C . TYR A 1 94 ? 5.477 1.954 3.000 1.00 96.81 94 TYR A C 1
ATOM 755 O O . TYR A 1 94 ? 5.868 1.865 4.161 1.00 96.81 94 TYR A O 1
ATOM 763 N N . PHE A 1 95 ? 5.045 0.912 2.292 1.00 97.31 95 PHE A N 1
ATOM 764 C CA . PHE A 1 95 ? 4.989 -0.452 2.810 1.00 97.31 95 PHE A CA 1
ATOM 765 C C . PHE A 1 95 ? 6.232 -1.222 2.360 1.00 97.31 95 PHE A C 1
ATOM 767 O O . PHE A 1 95 ? 6.397 -1.494 1.170 1.00 97.31 95 PHE A O 1
ATOM 774 N N . VAL A 1 96 ? 7.103 -1.563 3.301 1.00 96.44 96 VAL A N 1
ATOM 775 C CA . VAL A 1 96 ? 8.379 -2.253 3.084 1.00 96.44 96 VAL A CA 1
ATOM 776 C C . VAL A 1 96 ? 8.202 -3.757 3.326 1.00 96.44 96 VAL A C 1
ATOM 778 O O . VAL A 1 96 ? 7.482 -4.171 4.234 1.00 96.44 96 VAL A O 1
ATOM 781 N N . SER A 1 97 ? 8.816 -4.598 2.491 1.00 93.81 97 SER A N 1
ATOM 782 C CA . SER A 1 97 ? 8.836 -6.051 2.707 1.00 93.81 97 SER A CA 1
ATOM 783 C C . SER A 1 97 ? 9.753 -6.444 3.866 1.00 93.81 97 SER A C 1
ATOM 785 O O . SER A 1 97 ? 10.733 -5.765 4.139 1.00 93.81 97 SER A O 1
ATOM 787 N N . ASP A 1 98 ? 9.483 -7.579 4.510 1.00 90.25 98 ASP A N 1
ATOM 788 C CA . ASP A 1 98 ? 10.265 -8.071 5.658 1.00 90.25 98 ASP A CA 1
ATOM 789 C C . ASP A 1 98 ? 11.756 -8.263 5.356 1.00 90.25 98 ASP A C 1
ATOM 791 O O . ASP A 1 98 ? 12.602 -8.082 6.226 1.00 90.25 98 ASP A O 1
ATOM 795 N N . ASP A 1 99 ? 12.082 -8.641 4.119 1.00 91.50 99 ASP A N 1
ATOM 796 C CA . ASP A 1 99 ? 13.458 -8.816 3.653 1.00 91.50 99 ASP A CA 1
ATOM 797 C C . ASP A 1 99 ? 14.114 -7.503 3.196 1.00 91.50 99 ASP A C 1
ATOM 799 O O . ASP A 1 99 ? 15.252 -7.517 2.727 1.00 91.50 99 ASP A O 1
ATOM 803 N N . LEU A 1 100 ? 13.390 -6.384 3.316 1.00 93.00 100 LEU A N 1
ATOM 804 C CA . LEU A 1 100 ? 13.804 -5.033 2.948 1.00 93.00 100 LEU A CA 1
ATOM 805 C C . LEU A 1 100 ? 14.226 -4.901 1.477 1.00 93.00 100 LEU A C 1
ATOM 807 O O . LEU A 1 100 ? 14.958 -3.981 1.118 1.00 93.00 100 LEU A O 1
ATOM 811 N N . LYS A 1 101 ? 13.774 -5.808 0.602 1.00 93.88 101 LYS A N 1
ATOM 812 C CA . LYS A 1 101 ? 14.097 -5.758 -0.832 1.00 93.88 101 LYS A CA 1
ATOM 813 C C . LYS A 1 101 ? 13.074 -5.007 -1.657 1.00 93.88 101 LYS A C 1
ATOM 815 O O . LYS A 1 101 ? 13.418 -4.568 -2.755 1.00 93.88 101 LYS A O 1
ATOM 820 N N . LEU A 1 102 ? 11.842 -4.880 -1.171 1.00 95.88 102 LEU A N 1
ATOM 821 C CA . LEU A 1 102 ? 10.716 -4.298 -1.895 1.00 95.88 102 LEU A CA 1
ATOM 822 C C . LEU A 1 102 ? 10.045 -3.195 -1.077 1.00 95.88 102 LEU A C 1
ATOM 824 O O . LEU A 1 102 ? 9.945 -3.278 0.146 1.00 95.88 102 LEU A O 1
ATOM 828 N N . ILE A 1 103 ? 9.539 -2.185 -1.780 1.00 96.69 103 ILE A N 1
ATOM 829 C CA . ILE A 1 103 ? 8.773 -1.085 -1.197 1.00 96.69 103 ILE A CA 1
ATOM 830 C C . ILE A 1 103 ? 7.558 -0.785 -2.075 1.00 96.69 103 ILE A C 1
ATOM 832 O O . ILE A 1 103 ? 7.631 -0.812 -3.302 1.00 96.69 103 ILE A O 1
ATOM 836 N N . THR A 1 104 ? 6.414 -0.515 -1.457 1.00 97.88 104 THR A N 1
ATOM 837 C CA . THR A 1 104 ? 5.171 -0.137 -2.140 1.00 97.88 104 THR A CA 1
ATOM 838 C C . THR A 1 104 ? 4.729 1.229 -1.625 1.00 97.88 104 THR A C 1
ATOM 840 O O . THR A 1 104 ? 4.090 1.299 -0.575 1.00 97.88 104 THR A O 1
ATOM 843 N N . PRO A 1 105 ? 5.100 2.325 -2.308 1.00 96.94 105 PRO A N 1
ATOM 844 C CA . PRO A 1 105 ? 4.598 3.654 -1.992 1.00 96.94 105 PRO A CA 1
ATOM 845 C C . PRO A 1 105 ? 3.135 3.810 -2.410 1.00 96.94 105 PRO A C 1
ATOM 847 O O . PRO A 1 105 ? 2.741 3.393 -3.501 1.00 96.94 105 PRO A O 1
ATOM 850 N N . VAL A 1 106 ? 2.346 4.467 -1.570 1.00 96.94 106 VAL A N 1
ATOM 851 C CA . VAL A 1 106 ? 0.920 4.708 -1.790 1.00 96.94 106 VAL A CA 1
ATOM 852 C C . VAL A 1 106 ? 0.611 6.154 -1.458 1.00 96.94 106 VAL A C 1
ATOM 854 O O . VAL A 1 106 ? 0.705 6.549 -0.299 1.00 96.94 106 VAL A O 1
ATOM 857 N N . ASN A 1 107 ? 0.227 6.939 -2.463 1.00 95.31 107 ASN A N 1
ATOM 858 C CA . ASN A 1 107 ? -0.263 8.294 -2.227 1.00 95.31 107 ASN A CA 1
ATOM 859 C C . ASN A 1 107 ? -1.692 8.229 -1.703 1.00 95.31 107 ASN A C 1
ATOM 861 O O . ASN A 1 107 ? -2.527 7.505 -2.255 1.00 95.31 107 ASN A O 1
ATOM 865 N N . ILE A 1 108 ? -1.962 9.020 -0.673 1.00 93.38 108 ILE A N 1
ATOM 866 C CA . ILE A 1 108 ? -3.248 9.060 0.007 1.00 93.38 108 ILE A CA 1
ATOM 867 C C . ILE A 1 108 ? -3.744 10.499 0.141 1.00 93.38 108 ILE A C 1
ATOM 869 O O . ILE A 1 108 ? -2.957 11.424 0.375 1.00 93.38 108 ILE A O 1
ATOM 873 N N . SER A 1 109 ? -5.057 10.670 0.018 1.00 89.50 109 SER A N 1
ATOM 874 C CA . SER A 1 109 ? -5.717 11.971 0.167 1.00 89.50 109 SER A CA 1
ATOM 875 C C . SER A 1 109 ? -6.390 12.135 1.527 1.00 89.50 109 SER A C 1
ATOM 877 O O . SER A 1 109 ? -6.565 13.253 1.997 1.00 89.50 109 SER A O 1
ATOM 879 N N . GLU A 1 110 ? -6.817 11.029 2.142 1.00 87.50 110 GLU A N 1
ATOM 880 C CA . GLU A 1 110 ? -7.577 11.023 3.392 1.00 87.50 110 GLU A CA 1
ATOM 881 C C . GLU A 1 110 ? -7.277 9.745 4.193 1.00 87.50 110 GLU A C 1
ATOM 883 O O . GLU A 1 110 ? -6.972 8.695 3.610 1.00 87.50 110 GLU A O 1
ATOM 888 N N . MET A 1 111 ? -7.410 9.815 5.521 1.00 88.81 111 MET A N 1
ATOM 889 C CA . MET A 1 111 ? -7.266 8.656 6.406 1.00 88.81 111 MET A CA 1
ATOM 890 C C . MET A 1 111 ? -8.237 8.697 7.592 1.00 88.81 111 MET A C 1
ATOM 892 O O . MET A 1 111 ? -8.629 9.771 8.051 1.00 88.81 111 MET A O 1
ATOM 896 N N . VAL A 1 112 ? -8.614 7.523 8.102 1.00 89.44 112 VAL A N 1
ATOM 897 C CA . VAL A 1 112 ? -9.300 7.364 9.393 1.00 89.44 112 VAL A CA 1
ATOM 898 C C . VAL A 1 112 ? -8.659 6.226 10.167 1.00 89.44 112 VAL A C 1
ATOM 900 O O . VAL A 1 112 ? -8.476 5.127 9.646 1.00 89.44 112 VAL A O 1
ATOM 903 N N . GLU A 1 113 ? -8.344 6.504 11.421 1.00 91.38 113 GLU A N 1
ATOM 904 C CA . GLU A 1 113 ? -7.762 5.553 12.357 1.00 91.38 113 GLU A CA 1
ATOM 905 C C . GLU A 1 113 ? -8.857 4.873 13.177 1.00 91.38 113 GLU A C 1
ATOM 907 O O . GLU A 1 113 ? -9.875 5.471 13.547 1.00 91.38 113 GLU A O 1
ATOM 912 N N . PHE A 1 114 ? -8.629 3.602 13.465 1.00 94.44 114 PHE A N 1
ATOM 913 C CA . PHE A 1 114 ? -9.520 2.742 14.213 1.00 94.44 114 PHE A CA 1
ATOM 914 C C . PHE A 1 114 ? -8.726 2.012 15.288 1.00 94.44 114 PHE A C 1
ATOM 916 O O . PHE A 1 114 ? -7.586 1.600 15.075 1.00 94.44 114 PHE A O 1
ATOM 923 N N . LYS A 1 115 ? -9.370 1.791 16.431 1.00 96.06 115 LYS A N 1
ATOM 924 C CA . LYS A 1 115 ? -8.832 0.989 17.532 1.00 96.06 115 LYS A CA 1
ATOM 925 C C . LYS A 1 115 ? -9.738 -0.195 17.790 1.00 96.06 115 LYS A C 1
ATOM 927 O O . LYS A 1 115 ? -10.951 -0.091 17.606 1.00 96.06 115 LYS A O 1
ATOM 932 N N . ALA A 1 116 ? -9.164 -1.316 18.205 1.00 96.12 116 ALA A N 1
ATOM 933 C CA . ALA A 1 116 ? -9.931 -2.506 18.530 1.00 96.12 116 ALA A CA 1
ATOM 934 C C . ALA A 1 116 ? -10.997 -2.178 19.588 1.00 96.12 116 ALA A C 1
ATOM 936 O O . ALA A 1 116 ? -10.728 -1.498 20.582 1.00 96.12 116 ALA A O 1
ATOM 937 N N . GLU A 1 117 ? -12.225 -2.640 19.359 1.00 96.25 117 GLU A N 1
ATOM 938 C CA . GLU A 1 117 ? -13.325 -2.453 20.296 1.00 96.25 117 GLU A CA 1
ATOM 939 C C . GLU A 1 117 ? -13.002 -3.173 21.615 1.00 96.25 117 GLU A C 1
ATOM 941 O O . GLU A 1 117 ? -12.566 -4.332 21.571 1.00 96.25 117 GLU A O 1
ATOM 946 N N . PRO A 1 118 ? -13.235 -2.551 22.788 1.00 93.81 118 PRO A N 1
ATOM 947 C CA . PRO A 1 118 ? -13.053 -3.223 24.069 1.00 93.81 118 PRO A CA 1
ATOM 948 C C . PRO A 1 118 ? -13.760 -4.584 24.118 1.00 93.81 118 PRO A C 1
ATOM 950 O O . PRO A 1 118 ? -14.929 -4.705 23.764 1.00 93.81 118 PRO A O 1
ATOM 953 N N . GLY A 1 119 ? -13.041 -5.615 24.566 1.00 90.69 119 GLY A N 1
ATOM 954 C CA . GLY A 1 119 ? -13.541 -6.995 24.606 1.00 90.69 119 GLY A CA 1
ATOM 955 C C . GLY A 1 119 ? -13.323 -7.797 23.317 1.00 90.69 119 GLY A C 1
ATOM 956 O O . GLY A 1 119 ? -13.561 -9.004 23.314 1.00 90.69 119 GLY A O 1
ATOM 957 N N . THR A 1 120 ? -12.822 -7.177 22.246 1.00 91.38 120 THR A N 1
ATOM 958 C CA . THR A 1 120 ? -12.376 -7.898 21.049 1.00 91.38 120 THR A CA 1
ATOM 959 C C . THR A 1 120 ? -11.086 -8.662 21.336 1.00 91.38 120 THR A C 1
ATOM 961 O O . THR A 1 120 ? -10.128 -8.106 21.873 1.00 91.38 120 THR A O 1
ATOM 964 N N . ALA A 1 121 ? -11.035 -9.937 20.947 1.00 91.69 121 ALA A N 1
ATOM 965 C CA . ALA A 1 121 ? -9.814 -10.728 21.026 1.00 91.69 121 ALA A CA 1
ATOM 966 C C . ALA A 1 121 ? -8.832 -10.295 19.925 1.00 91.69 121 ALA A C 1
ATOM 968 O O . ALA A 1 121 ? -9.056 -10.573 18.748 1.00 91.69 121 ALA A O 1
ATOM 969 N N . ILE A 1 122 ? -7.750 -9.624 20.318 1.00 94.44 122 ILE A N 1
ATOM 970 C CA . ILE A 1 122 ? -6.647 -9.237 19.431 1.00 94.44 122 ILE A CA 1
ATOM 971 C C . ILE A 1 122 ? -5.462 -10.191 19.592 1.00 94.44 122 ILE A C 1
ATOM 973 O O . ILE A 1 122 ? -5.255 -10.778 20.656 1.00 94.44 122 ILE A O 1
ATOM 977 N N . LYS A 1 123 ? -4.679 -10.351 18.526 1.00 93.56 123 LYS A N 1
ATOM 978 C CA . LYS A 1 123 ? -3.432 -11.118 18.529 1.00 93.56 123 LYS A CA 1
ATOM 979 C C . LYS A 1 123 ? -2.472 -10.572 17.469 1.00 93.56 123 LYS A C 1
ATOM 981 O O . LYS A 1 123 ? -2.945 -10.024 16.473 1.00 93.56 123 LYS A O 1
ATOM 986 N N . PRO A 1 124 ? -1.157 -10.818 17.619 1.00 93.94 124 PRO A N 1
ATOM 987 C CA . PRO A 1 124 ? -0.188 -10.501 16.579 1.00 93.94 124 PRO A CA 1
ATOM 988 C C . PRO A 1 124 ? -0.571 -11.109 15.227 1.00 93.94 124 PRO A C 1
ATOM 990 O O . PRO A 1 124 ? -0.912 -12.293 15.142 1.00 93.94 124 PRO A O 1
ATOM 993 N N . VAL A 1 125 ? -0.484 -10.303 14.173 1.00 95.25 125 VAL A N 1
ATOM 994 C CA . VAL A 1 125 ? -0.928 -10.638 12.821 1.00 95.25 125 VAL A CA 1
ATOM 995 C C . VAL A 1 125 ? 0.217 -11.285 12.044 1.00 95.25 125 VAL A C 1
ATOM 997 O O . VAL A 1 125 ? 1.052 -10.604 11.450 1.00 95.25 125 VAL A O 1
ATOM 1000 N N . LYS A 1 126 ? 0.249 -12.620 12.030 1.00 93.31 126 LYS A N 1
ATOM 1001 C CA . LYS A 1 126 ? 1.276 -13.416 11.332 1.00 93.31 126 LYS A CA 1
ATOM 1002 C C . LYS A 1 126 ? 0.744 -14.056 10.049 1.00 93.31 126 LYS A C 1
ATOM 1004 O O . LYS A 1 126 ? 1.458 -14.140 9.058 1.00 93.31 126 LYS A O 1
ATOM 1009 N N . ASN A 1 127 ? -0.521 -14.463 10.059 1.00 94.19 127 ASN A N 1
ATOM 1010 C CA . ASN A 1 127 ? -1.240 -15.121 8.973 1.00 94.19 127 ASN A CA 1
ATOM 1011 C C . ASN A 1 127 ? -2.409 -14.235 8.531 1.00 94.19 127 ASN A C 1
ATOM 1013 O O . ASN A 1 127 ? -3.549 -14.397 8.970 1.00 94.19 127 ASN A O 1
ATOM 1017 N N . PHE A 1 128 ? -2.120 -13.241 7.697 1.00 95.25 128 PHE A N 1
ATOM 1018 C CA . PHE A 1 128 ? -3.133 -12.311 7.207 1.00 95.25 128 PHE A CA 1
ATOM 1019 C C . PHE A 1 128 ? -3.881 -12.870 5.979 1.00 95.25 128 PHE A C 1
ATOM 1021 O O . PHE A 1 128 ? -3.222 -13.385 5.074 1.00 95.25 128 PHE A O 1
ATOM 1028 N N . PRO A 1 129 ? -5.222 -12.716 5.876 1.00 95.94 129 PRO A N 1
ATOM 1029 C CA . PRO A 1 129 ? -6.121 -11.982 6.774 1.00 95.94 129 PRO A CA 1
ATOM 1030 C C . PRO A 1 129 ? -6.807 -12.862 7.837 1.00 95.94 129 PRO A C 1
ATOM 1032 O O . PRO A 1 129 ? -7.739 -12.418 8.499 1.00 95.94 129 PRO A O 1
ATOM 1035 N N . GLN A 1 130 ? -6.402 -14.120 8.004 1.00 95.75 130 GLN A N 1
ATOM 1036 C CA . GLN A 1 130 ? -7.053 -15.062 8.921 1.00 95.75 130 GLN A CA 1
ATOM 1037 C C . GLN A 1 130 ? -6.922 -14.619 10.382 1.00 95.75 130 GLN A C 1
ATOM 1039 O O . GLN A 1 130 ? -7.867 -14.747 11.157 1.00 95.75 130 GLN A O 1
ATOM 1044 N N . ASP A 1 131 ? -5.775 -14.056 10.757 1.00 96.69 131 ASP A N 1
ATOM 1045 C CA . ASP A 1 131 ? -5.518 -13.634 12.133 1.00 96.69 131 ASP A CA 1
ATOM 1046 C C . ASP A 1 131 ? -6.381 -12.459 12.595 1.00 96.69 131 ASP A C 1
ATOM 1048 O O . ASP A 1 131 ? -6.595 -12.313 13.795 1.00 96.69 131 ASP A O 1
ATOM 1052 N N . ILE A 1 132 ? -6.909 -11.672 11.660 1.00 96.69 132 ILE A N 1
ATOM 1053 C CA . ILE A 1 132 ? -7.746 -10.507 11.955 1.00 96.69 132 ILE A CA 1
ATOM 1054 C C . ILE A 1 132 ? -9.249 -10.811 11.861 1.00 96.69 132 ILE A C 1
ATOM 1056 O O . ILE A 1 132 ? -10.083 -9.907 11.935 1.00 96.69 132 ILE A O 1
ATOM 1060 N N . GLN A 1 133 ? -9.623 -12.074 11.637 1.00 96.50 133 GLN A N 1
ATOM 1061 C CA . GLN A 1 133 ? -11.021 -12.450 11.479 1.00 96.50 133 GLN A CA 1
ATOM 1062 C C . GLN A 1 133 ? -11.811 -12.170 12.762 1.00 96.50 133 GLN A C 1
ATOM 1064 O O . GLN A 1 133 ? -11.428 -12.585 13.852 1.00 96.50 133 GLN A O 1
ATOM 1069 N N . ASN A 1 134 ? -12.952 -11.501 12.603 1.00 95.31 134 ASN A N 1
ATOM 1070 C CA . ASN A 1 134 ? -13.852 -11.060 13.669 1.00 95.31 134 ASN A CA 1
ATOM 1071 C C . ASN A 1 134 ? -13.268 -10.037 14.650 1.00 95.31 134 ASN A C 1
ATOM 1073 O O . ASN A 1 134 ? -13.955 -9.692 15.612 1.00 95.31 134 ASN A O 1
ATOM 1077 N N . VAL A 1 135 ? -12.074 -9.499 14.388 1.00 96.81 135 VAL A N 1
ATOM 1078 C CA . VAL A 1 135 ? -11.617 -8.301 15.090 1.00 96.81 135 VAL A CA 1
ATOM 1079 C C . VAL A 1 135 ? -12.522 -7.146 14.669 1.00 96.81 135 VAL A C 1
ATOM 1081 O O . VAL A 1 135 ? -12.731 -6.908 13.476 1.00 96.81 135 VAL A O 1
ATOM 1084 N N . VAL A 1 136 ? -13.124 -6.483 15.655 1.00 96.88 136 VAL A N 1
ATOM 1085 C CA . VAL A 1 136 ? -13.930 -5.284 15.449 1.00 96.88 136 VAL A CA 1
ATOM 1086 C C . VAL A 1 136 ? -13.076 -4.088 15.813 1.00 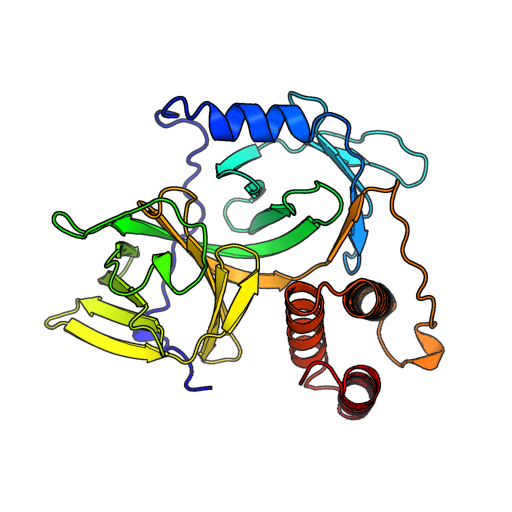96.88 136 VAL A C 1
ATOM 1088 O O . VAL A 1 136 ? -12.596 -4.002 16.941 1.00 96.88 136 VAL A O 1
ATOM 1091 N N . TRP A 1 137 ? -12.916 -3.152 14.884 1.00 97.31 137 TRP A N 1
ATOM 1092 C CA . TRP A 1 137 ? -12.297 -1.865 15.179 1.00 97.31 137 TRP A CA 1
ATOM 1093 C C . TRP A 1 137 ? -13.326 -0.749 15.098 1.00 97.31 137 TRP A C 1
ATOM 1095 O O . TRP A 1 137 ? -14.208 -0.761 14.238 1.00 97.31 137 TRP A O 1
ATOM 1105 N N . VAL A 1 138 ? -13.202 0.222 15.995 1.00 95.31 138 VAL A N 1
ATOM 1106 C CA . VAL A 1 138 ? -14.066 1.394 16.090 1.00 95.31 138 VAL A CA 1
ATOM 1107 C C . VAL A 1 138 ? -13.235 2.630 15.795 1.00 95.31 138 VAL A C 1
ATOM 1109 O O . VAL A 1 138 ? -12.129 2.795 16.309 1.00 95.31 138 VAL A O 1
ATOM 1112 N N . GLY A 1 139 ? -13.780 3.494 14.957 1.00 91.38 139 GLY A N 1
ATOM 1113 C CA . GLY A 1 139 ? -13.179 4.757 14.570 1.00 91.38 139 GLY A CA 1
ATOM 1114 C C . GLY A 1 139 ? -14.253 5.824 14.460 1.00 91.38 139 GLY A C 1
ATOM 1115 O O . GLY A 1 139 ? -15.443 5.588 14.694 1.00 91.38 139 GLY A O 1
ATOM 1116 N N . ARG A 1 140 ? -13.841 7.029 14.097 1.00 86.31 140 ARG A N 1
ATOM 1117 C CA . ARG A 1 140 ? -14.763 8.137 13.868 1.00 86.31 140 ARG A CA 1
ATOM 1118 C C . ARG A 1 140 ? -14.261 8.963 12.703 1.00 86.31 140 ARG A C 1
ATOM 1120 O O . ARG A 1 140 ? -13.072 9.243 12.606 1.00 86.31 140 ARG A O 1
ATOM 1127 N N . ASN A 1 141 ? -15.187 9.378 11.854 1.00 80.12 141 ASN A N 1
ATOM 1128 C CA . ASN A 1 141 ? -14.928 10.392 10.847 1.00 80.12 141 ASN A CA 1
ATOM 1129 C C . ASN A 1 141 ? -15.720 11.672 11.182 1.00 80.12 141 ASN A C 1
ATOM 1131 O O . ASN A 1 141 ? -16.357 11.756 12.233 1.00 80.12 141 ASN A O 1
ATOM 1135 N N . GLN A 1 142 ? -15.698 12.682 10.312 1.00 73.25 142 GLN A N 1
ATOM 1136 C CA . GLN A 1 142 ? -16.383 13.955 10.591 1.00 73.25 142 GLN A CA 1
ATOM 1137 C C . GLN A 1 142 ? -17.910 13.826 10.759 1.00 73.25 142 GLN A C 1
ATOM 1139 O O . GLN A 1 142 ? -18.533 14.709 11.342 1.00 73.25 142 GLN A O 1
ATOM 1144 N N . GLN A 1 143 ? -18.518 12.755 10.243 1.00 75.50 143 GLN A N 1
ATOM 1145 C CA . GLN A 1 143 ? -19.969 12.610 10.108 1.00 75.50 143 GLN A CA 1
ATOM 1146 C C . GLN A 1 143 ? -20.562 11.499 10.981 1.00 75.50 143 GLN A C 1
ATOM 1148 O O . GLN A 1 143 ? -21.744 11.564 11.310 1.00 75.50 143 GLN A O 1
ATOM 1153 N N . ALA A 1 144 ? -19.785 10.472 11.335 1.00 82.25 144 ALA A N 1
ATOM 1154 C CA . ALA A 1 144 ? -20.298 9.279 11.993 1.00 82.25 144 ALA A CA 1
ATOM 1155 C C . ALA A 1 144 ? -19.241 8.534 12.824 1.00 82.25 144 ALA A C 1
ATOM 1157 O O . ALA A 1 144 ? -18.036 8.563 12.558 1.00 82.25 144 ALA A O 1
ATOM 1158 N N . GLU A 1 145 ? -19.735 7.797 13.818 1.00 90.62 145 GLU A N 1
ATOM 1159 C CA . GLU A 1 145 ? -19.010 6.680 14.423 1.00 90.62 145 GLU A CA 1
ATOM 1160 C C . GLU A 1 145 ? -18.973 5.522 13.416 1.00 90.62 145 GLU A C 1
ATOM 1162 O O . GLU A 1 145 ? -19.993 5.193 12.801 1.00 90.62 145 GLU A O 1
ATOM 1167 N N . LEU A 1 146 ? -17.800 4.920 13.240 1.00 92.31 146 LEU A N 1
ATOM 1168 C CA . LEU A 1 146 ? -17.553 3.867 12.264 1.00 92.31 146 LEU A CA 1
ATOM 1169 C C . LEU A 1 146 ? -17.109 2.581 12.960 1.00 92.31 146 LEU A C 1
ATOM 1171 O O . LEU A 1 146 ? -16.364 2.621 13.938 1.00 92.31 146 LEU A O 1
ATOM 1175 N N . LYS A 1 147 ? -17.522 1.436 12.416 1.00 95.00 147 LYS A N 1
ATOM 1176 C CA . LYS A 1 147 ? -17.069 0.106 12.834 1.00 95.00 147 LYS A CA 1
ATOM 1177 C C . LYS A 1 147 ? -16.623 -0.719 11.646 1.00 95.00 147 LYS A C 1
ATOM 1179 O O . LYS A 1 147 ? -17.301 -0.733 10.625 1.00 95.00 147 LYS A O 1
ATOM 1184 N N . LEU A 1 148 ? -15.527 -1.445 11.808 1.00 95.19 148 LEU A N 1
ATOM 1185 C CA . LEU A 1 148 ? -14.958 -2.318 10.789 1.00 95.19 148 LEU A CA 1
ATOM 1186 C C . LEU A 1 148 ? -14.847 -3.735 11.312 1.00 95.19 148 LEU A C 1
ATOM 1188 O O . LEU A 1 148 ? -14.445 -3.932 12.456 1.00 95.19 148 LEU A O 1
ATOM 1192 N N . ARG A 1 149 ? -15.142 -4.715 10.460 1.00 95.75 149 ARG A N 1
ATOM 1193 C CA . ARG A 1 149 ? -14.885 -6.124 10.759 1.00 95.75 149 ARG A CA 1
ATOM 1194 C C . ARG A 1 149 ? -14.566 -6.901 9.493 1.00 95.75 149 ARG A C 1
ATOM 1196 O O . ARG A 1 149 ? -15.344 -6.892 8.544 1.00 95.75 149 ARG A O 1
ATOM 1203 N N . TRP A 1 150 ? -13.468 -7.650 9.500 1.00 96.31 150 TRP A N 1
ATOM 1204 C CA . TRP A 1 150 ? -13.251 -8.704 8.510 1.00 96.31 150 TRP A CA 1
ATOM 1205 C C . TRP A 1 150 ? -13.959 -9.980 8.973 1.00 96.31 150 TRP A C 1
ATOM 1207 O O . TRP A 1 150 ? -13.587 -10.562 9.991 1.00 96.31 150 TRP A O 1
ATOM 1217 N N . ASN A 1 151 ? -14.985 -10.433 8.249 1.00 95.12 151 ASN A N 1
ATOM 1218 C CA . ASN A 1 151 ? -15.757 -11.617 8.657 1.00 95.12 151 ASN A CA 1
ATOM 1219 C C . ASN A 1 151 ? -15.179 -12.950 8.130 1.00 95.12 151 ASN A C 1
ATOM 1221 O O . ASN A 1 151 ? -15.737 -14.016 8.390 1.00 95.12 151 ASN A O 1
ATOM 1225 N N . GLY A 1 152 ? -14.055 -12.905 7.404 1.00 93.56 152 GLY A N 1
ATOM 1226 C CA . GLY A 1 152 ? -13.445 -14.059 6.730 1.00 93.56 152 GLY A CA 1
ATOM 1227 C C . GLY A 1 152 ? -13.749 -14.140 5.232 1.00 93.56 152 GLY A C 1
ATOM 1228 O O . GLY A 1 152 ? -13.134 -14.939 4.530 1.00 93.56 152 GLY A O 1
ATOM 1229 N N . LYS A 1 153 ? -14.672 -13.312 4.736 1.00 93.62 153 LYS A N 1
ATOM 1230 C CA . LYS A 1 153 ? -15.081 -13.272 3.327 1.00 93.62 153 LYS A CA 1
ATOM 1231 C C . LYS A 1 153 ? -15.186 -11.850 2.783 1.00 93.62 153 LYS A C 1
ATOM 1233 O O . LYS A 1 153 ? -14.770 -11.588 1.660 1.00 93.62 153 LYS A O 1
ATOM 1238 N N . GLU A 1 154 ? -15.776 -10.953 3.559 1.00 95.44 154 GLU A N 1
ATOM 1239 C CA . GLU A 1 154 ? -16.058 -9.570 3.187 1.00 95.44 154 GLU A CA 1
ATOM 1240 C C . GLU A 1 154 ? -15.608 -8.635 4.306 1.00 95.44 154 GLU A C 1
ATOM 1242 O O . GLU A 1 154 ? -15.606 -9.001 5.489 1.00 95.44 154 GLU A O 1
ATOM 1247 N N . LEU A 1 155 ? -15.268 -7.407 3.921 1.00 95.50 155 LEU A N 1
ATOM 1248 C CA . LEU A 1 155 ? -15.109 -6.319 4.868 1.00 95.50 155 LEU A CA 1
ATOM 1249 C C . LEU A 1 155 ? -16.492 -5.752 5.192 1.00 95.50 155 LEU A C 1
ATOM 1251 O O . LEU A 1 155 ? -17.222 -5.307 4.306 1.00 95.50 155 LEU A O 1
ATOM 1255 N N . GLU A 1 156 ? -16.856 -5.777 6.464 1.00 95.31 156 GLU A N 1
ATOM 1256 C CA . GLU A 1 156 ? -18.075 -5.166 6.970 1.00 95.31 156 GLU A CA 1
ATOM 1257 C C . GLU A 1 156 ? -17.761 -3.774 7.501 1.00 95.31 156 GLU A C 1
ATOM 1259 O O . GLU A 1 156 ? -16.874 -3.603 8.338 1.00 95.31 156 GLU A O 1
ATOM 1264 N N . VAL A 1 157 ? -18.498 -2.788 7.002 1.00 93.69 157 VAL A N 1
ATOM 1265 C CA . VAL A 1 157 ? -18.320 -1.373 7.314 1.00 93.69 157 VAL A CA 1
ATOM 1266 C C . VAL A 1 157 ? -19.632 -0.863 7.878 1.00 93.69 157 VAL A C 1
ATOM 1268 O O . VAL A 1 157 ? -20.639 -0.790 7.178 1.00 93.69 157 VAL A O 1
ATOM 1271 N N . GLY A 1 158 ? -19.636 -0.580 9.173 1.00 93.00 1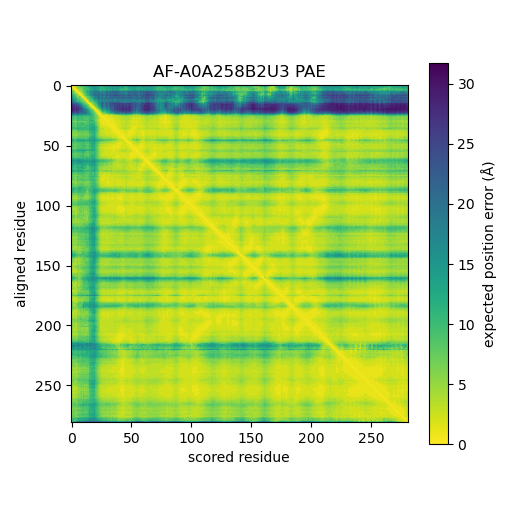58 GLY A N 1
ATOM 1272 C CA . GLY A 1 158 ? -20.749 -0.002 9.905 1.00 93.00 158 GLY A CA 1
ATOM 1273 C C . GLY A 1 158 ? -20.572 1.502 10.063 1.00 93.00 158 GLY A C 1
ATOM 1274 O O . GLY A 1 158 ? -19.492 1.954 10.430 1.00 93.00 158 GLY A O 1
ATOM 1275 N N . ALA A 1 159 ? -21.634 2.270 9.841 1.00 90.81 159 ALA A N 1
ATOM 1276 C CA . ALA A 1 159 ? -21.694 3.691 10.155 1.00 90.81 159 ALA A CA 1
ATOM 1277 C C . ALA A 1 159 ? -22.938 3.961 10.989 1.00 90.81 159 ALA A C 1
ATOM 1279 O O . ALA A 1 159 ? -24.040 3.507 10.660 1.00 90.81 159 ALA A O 1
ATOM 1280 N N . LYS A 1 160 ? -22.752 4.698 12.077 1.00 89.12 160 LYS A N 1
ATOM 1281 C CA . LYS A 1 160 ? -23.827 5.064 12.986 1.00 89.12 160 LYS A CA 1
ATOM 1282 C C . LYS A 1 160 ? -24.378 6.430 12.603 1.00 89.12 160 LYS A C 1
ATOM 1284 O O . LYS A 1 160 ? -23.711 7.446 12.785 1.00 89.12 160 LYS A O 1
ATOM 1289 N N . LYS A 1 161 ? -25.600 6.426 12.071 1.00 79.75 161 LYS A N 1
ATOM 1290 C CA . LYS A 1 161 ? -26.465 7.611 12.001 1.00 79.75 161 LYS A CA 1
ATOM 1291 C C . LYS A 1 161 ? -27.426 7.538 13.191 1.00 79.75 161 LYS A C 1
ATOM 1293 O O . LYS A 1 161 ? -26.962 7.530 14.326 1.00 79.75 161 LYS A O 1
ATOM 1298 N N . ASP A 1 162 ? -28.719 7.337 12.945 1.00 83.06 162 ASP A N 1
ATOM 1299 C CA . ASP A 1 162 ? -29.705 7.019 13.992 1.00 83.06 162 ASP A CA 1
ATOM 1300 C C . ASP A 1 162 ? -29.679 5.531 14.377 1.00 83.06 162 ASP A C 1
ATOM 1302 O O . ASP A 1 162 ? -29.910 5.147 15.521 1.00 83.06 162 ASP A O 1
ATOM 1306 N N . THR A 1 163 ? -29.353 4.678 13.406 1.00 86.12 163 THR A N 1
ATOM 1307 C CA . THR A 1 163 ? -29.123 3.240 13.570 1.00 86.12 163 THR A CA 1
ATOM 1308 C C . THR A 1 163 ? -27.821 2.850 12.873 1.00 86.12 163 THR A C 1
ATOM 1310 O O . THR A 1 163 ? -27.266 3.619 12.080 1.00 86.12 163 THR A O 1
ATOM 1313 N N . TRP A 1 164 ? -27.303 1.661 13.189 1.00 89.44 164 TRP A N 1
ATOM 1314 C CA . TRP A 1 164 ? -26.151 1.109 12.484 1.00 89.44 164 TRP A CA 1
ATOM 1315 C C . TRP A 1 164 ? -26.556 0.667 11.081 1.00 89.44 164 TRP A C 1
ATOM 1317 O O . TRP A 1 164 ? -27.346 -0.261 10.918 1.00 89.44 164 TRP A O 1
ATOM 1327 N N . ILE A 1 165 ? -25.963 1.300 10.074 1.00 90.12 165 ILE A N 1
ATOM 1328 C CA . ILE A 1 165 ? -26.049 0.859 8.685 1.00 90.12 165 ILE A CA 1
ATOM 1329 C C . ILE A 1 165 ? -24.769 0.090 8.388 1.00 90.12 165 ILE A C 1
ATOM 1331 O O . ILE A 1 165 ? -23.680 0.652 8.490 1.00 90.12 165 ILE A O 1
ATOM 1335 N N . VAL A 1 166 ? -24.898 -1.193 8.046 1.00 91.81 166 VAL A N 1
ATOM 1336 C CA . VAL A 1 166 ? -23.758 -2.073 7.765 1.00 91.81 166 VAL A CA 1
ATOM 1337 C C . VAL A 1 166 ? -23.727 -2.423 6.288 1.00 91.81 166 VAL A C 1
ATOM 1339 O O . VAL A 1 166 ? -24.678 -2.994 5.754 1.00 91.81 166 VAL A O 1
ATOM 1342 N N . GLN A 1 167 ? -22.605 -2.129 5.644 1.00 91.81 167 GLN A N 1
ATOM 1343 C CA . GLN A 1 167 ? -22.322 -2.538 4.282 1.00 91.81 167 GLN A CA 1
ATOM 1344 C C . GLN A 1 167 ? -21.293 -3.667 4.261 1.00 91.81 167 GLN A C 1
ATOM 1346 O O . GLN A 1 167 ? -20.329 -3.655 5.019 1.00 91.81 167 GLN A O 1
ATOM 1351 N N . LYS A 1 168 ? -21.483 -4.632 3.358 1.00 93.62 168 LYS A N 1
ATOM 1352 C CA . LYS A 1 168 ? -20.499 -5.681 3.072 1.00 93.62 168 LYS A CA 1
ATOM 1353 C C . LYS A 1 168 ? -19.805 -5.386 1.752 1.00 93.62 168 LYS A C 1
ATOM 1355 O O . LYS A 1 168 ? -20.474 -5.198 0.734 1.00 93.62 168 LYS A O 1
ATOM 1360 N N . VAL A 1 169 ? -18.482 -5.340 1.790 1.00 92.38 169 VAL A N 1
ATOM 1361 C CA . VAL A 1 169 ? -17.625 -4.939 0.678 1.00 92.38 169 VAL A CA 1
ATOM 1362 C C . VAL A 1 169 ? -16.693 -6.092 0.340 1.00 92.38 169 VAL A C 1
ATOM 1364 O O . VAL A 1 169 ? -16.084 -6.699 1.225 1.00 92.38 169 VAL A O 1
ATOM 1367 N N . ASP A 1 170 ? -16.588 -6.404 -0.950 1.00 93.44 170 ASP A N 1
ATOM 1368 C CA . ASP A 1 170 ? -15.604 -7.381 -1.409 1.00 93.44 170 ASP A CA 1
ATOM 1369 C C . ASP A 1 170 ? -14.211 -6.754 -1.264 1.00 93.44 170 ASP A C 1
ATOM 1371 O O . ASP A 1 170 ? -13.978 -5.645 -1.754 1.00 93.44 170 ASP A O 1
ATOM 1375 N N . ALA A 1 171 ? -13.292 -7.461 -0.611 1.00 94.75 171 ALA A N 1
ATOM 1376 C CA . ALA A 1 171 ? -11.925 -7.003 -0.407 1.00 94.75 171 ALA A CA 1
ATOM 1377 C C . ALA A 1 171 ? -10.919 -8.073 -0.837 1.00 94.75 171 ALA A C 1
ATOM 1379 O O . ALA A 1 171 ? -11.207 -9.270 -0.798 1.00 94.75 171 ALA A O 1
ATOM 1380 N N . VAL A 1 172 ? -9.731 -7.634 -1.239 1.00 95.31 172 VAL A N 1
ATOM 1381 C CA . VAL A 1 172 ? -8.614 -8.506 -1.621 1.00 95.31 172 VAL A CA 1
ATOM 1382 C C . VAL A 1 172 ? -7.374 -8.138 -0.825 1.00 95.31 172 VAL A C 1
ATOM 1384 O O . VAL A 1 172 ? -7.180 -6.978 -0.476 1.00 95.31 172 VAL A O 1
ATOM 1387 N N . VAL A 1 173 ? -6.503 -9.104 -0.544 1.00 96.19 173 VAL A N 1
ATOM 1388 C CA . VAL A 1 173 ? -5.210 -8.793 0.076 1.00 96.19 173 VAL A CA 1
ATOM 1389 C C . VAL A 1 173 ? -4.343 -8.066 -0.948 1.00 96.19 173 VAL A C 1
ATOM 1391 O O . VAL A 1 173 ? -4.087 -8.592 -2.033 1.00 96.19 173 VAL A O 1
ATOM 1394 N N . ALA A 1 174 ? -3.910 -6.851 -0.616 1.00 96.25 174 ALA A N 1
ATOM 1395 C CA . ALA A 1 174 ? -3.121 -6.016 -1.520 1.00 96.25 174 ALA A CA 1
ATOM 1396 C C . ALA A 1 174 ? -1.662 -5.856 -1.093 1.00 96.25 174 ALA A C 1
ATOM 1398 O O . ALA A 1 174 ? -0.792 -5.613 -1.931 1.00 96.25 174 ALA A O 1
ATOM 1399 N N . ASN A 1 175 ? -1.388 -6.007 0.197 1.00 94.25 175 ASN A N 1
ATOM 1400 C CA . ASN A 1 175 ? -0.045 -5.981 0.750 1.00 94.25 175 ASN A CA 1
ATOM 1401 C C . ASN A 1 175 ? -0.012 -6.770 2.066 1.00 94.25 175 ASN A C 1
ATOM 1403 O O . ASN A 1 175 ? -1.041 -7.278 2.526 1.00 94.25 175 ASN A O 1
ATOM 1407 N N . ARG A 1 176 ? 1.161 -6.835 2.705 1.00 88.75 176 ARG A N 1
ATOM 1408 C CA . ARG A 1 176 ? 1.291 -7.328 4.081 1.00 88.75 176 ARG A CA 1
ATOM 1409 C C . ARG A 1 176 ? 0.318 -6.554 4.972 1.00 88.75 176 ARG A C 1
ATOM 1411 O O . ARG A 1 176 ? 0.447 -5.344 5.100 1.00 88.75 176 ARG A O 1
ATOM 1418 N N . ARG A 1 177 ? -0.623 -7.267 5.597 1.00 95.94 177 ARG A N 1
ATOM 1419 C CA . ARG A 1 177 ? -1.624 -6.712 6.526 1.00 95.94 177 ARG A CA 1
ATOM 1420 C C . ARG A 1 177 ? -2.496 -5.602 5.931 1.00 95.94 177 ARG A C 1
ATOM 1422 O O . ARG A 1 177 ? -2.966 -4.730 6.654 1.00 95.94 177 ARG A O 1
ATOM 1429 N N . VAL A 1 178 ? -2.730 -5.645 4.617 1.00 97.62 178 VAL A N 1
ATOM 1430 C CA . VAL A 1 178 ? -3.586 -4.677 3.926 1.00 97.62 178 VAL A CA 1
ATOM 1431 C C . VAL A 1 178 ? -4.687 -5.379 3.141 1.00 97.62 178 VAL A C 1
ATOM 1433 O O . VAL A 1 178 ? -4.407 -6.193 2.254 1.00 97.62 178 VAL A O 1
ATOM 1436 N N . LEU A 1 179 ? -5.935 -5.003 3.419 1.00 97.81 179 LEU A N 1
ATOM 1437 C CA . LEU A 1 179 ? -7.081 -5.288 2.554 1.00 97.81 179 LEU A CA 1
ATOM 1438 C C . LEU A 1 179 ? -7.343 -4.094 1.630 1.00 97.81 179 LEU A C 1
ATOM 1440 O O . LEU A 1 179 ? -7.455 -2.965 2.091 1.00 97.81 179 LEU A O 1
ATOM 1444 N N . GLU A 1 180 ? -7.486 -4.344 0.334 1.00 96.81 180 GLU A N 1
ATOM 1445 C CA . GLU A 1 180 ? -7.941 -3.375 -0.663 1.00 96.81 180 GLU A CA 1
ATOM 1446 C C . GLU A 1 180 ? -9.424 -3.591 -0.960 1.00 96.81 180 GLU A C 1
ATOM 1448 O O . GLU A 1 180 ? -9.852 -4.710 -1.247 1.00 96.81 180 GLU A O 1
ATOM 1453 N N . ALA A 1 181 ? -10.191 -2.505 -0.934 1.00 94.38 181 ALA A N 1
ATOM 1454 C CA . ALA A 1 181 ? -11.615 -2.471 -1.221 1.00 94.38 181 ALA A CA 1
ATOM 1455 C C . ALA A 1 181 ? -11.939 -1.352 -2.224 1.00 94.38 181 ALA A C 1
ATOM 1457 O O . ALA A 1 181 ? -11.382 -0.253 -2.170 1.00 94.38 181 ALA A O 1
ATOM 1458 N N . GLY A 1 182 ? -12.857 -1.633 -3.151 1.00 90.06 182 GLY A N 1
ATOM 1459 C CA . GLY A 1 182 ? -13.358 -0.644 -4.107 1.00 90.06 182 GLY A CA 1
ATOM 1460 C C . GLY A 1 182 ? -14.496 0.198 -3.526 1.00 90.06 182 GLY A C 1
ATOM 1461 O O . GLY A 1 182 ? -15.352 -0.312 -2.803 1.00 90.06 182 GLY A O 1
ATOM 1462 N N . GLY A 1 183 ? -14.530 1.478 -3.878 1.00 84.88 183 GLY A N 1
ATOM 1463 C CA . GLY A 1 183 ? -15.611 2.413 -3.574 1.00 84.88 183 GLY A CA 1
ATOM 1464 C C . GLY A 1 183 ? -16.388 2.865 -4.806 1.00 84.88 183 GLY A C 1
ATOM 1465 O O . GLY A 1 183 ? -16.031 2.561 -5.947 1.00 84.88 183 GLY A O 1
ATOM 1466 N N . GLU A 1 184 ? -17.459 3.622 -4.573 1.00 81.25 184 GLU A N 1
ATOM 1467 C CA . GLU A 1 184 ? -18.160 4.359 -5.629 1.00 81.25 184 GLU A CA 1
ATOM 1468 C C . GLU A 1 184 ? -17.221 5.340 -6.353 1.00 81.25 184 GLU A C 1
ATOM 1470 O O . GLU A 1 184 ? -16.187 5.753 -5.826 1.00 81.25 184 GLU A O 1
ATOM 1475 N N . ASN A 1 185 ? -17.573 5.711 -7.588 1.00 81.44 185 ASN A N 1
ATOM 1476 C CA . ASN A 1 185 ? -16.788 6.630 -8.426 1.00 81.44 185 ASN A CA 1
ATOM 1477 C C . ASN A 1 185 ? -15.323 6.200 -8.631 1.00 81.44 185 ASN A C 1
ATOM 1479 O O . ASN A 1 185 ? -14.438 7.043 -8.757 1.00 81.44 185 ASN A O 1
ATOM 1483 N N . ASN A 1 186 ? -15.070 4.887 -8.675 1.00 80.69 186 ASN A N 1
ATOM 1484 C CA . ASN A 1 186 ? -13.732 4.294 -8.781 1.00 80.69 186 ASN A CA 1
ATOM 1485 C C . ASN A 1 186 ? -12.780 4.684 -7.636 1.00 80.69 186 ASN A C 1
ATOM 1487 O O . ASN A 1 186 ? -11.563 4.605 -7.807 1.00 80.69 186 ASN A O 1
ATOM 1491 N N . ALA A 1 187 ? -13.312 5.087 -6.477 1.00 87.94 187 ALA A N 1
ATOM 1492 C CA . ALA A 1 187 ? -12.497 5.293 -5.289 1.00 87.94 187 ALA A CA 1
ATOM 1493 C C . ALA A 1 187 ? -11.836 3.975 -4.859 1.00 87.94 187 ALA A C 1
ATOM 1495 O O . ALA A 1 187 ? -12.402 2.889 -5.025 1.00 87.94 187 ALA A O 1
ATOM 1496 N N . LEU A 1 188 ? -10.638 4.078 -4.293 1.00 93.44 188 LEU A N 1
ATOM 1497 C CA . LEU A 1 188 ? -9.882 2.941 -3.795 1.00 93.44 188 LEU A CA 1
ATOM 1498 C C . LEU A 1 188 ? -9.567 3.139 -2.322 1.00 93.44 188 LEU A C 1
ATOM 1500 O O . LEU A 1 188 ? -9.128 4.213 -1.909 1.00 93.44 188 LEU A O 1
ATOM 1504 N N . PHE A 1 189 ? -9.766 2.082 -1.547 1.00 94.00 189 PHE A N 1
ATOM 1505 C CA . PHE A 1 189 ? -9.550 2.103 -0.115 1.00 94.00 189 PHE A CA 1
ATOM 1506 C C . PHE A 1 189 ? -8.643 0.971 0.318 1.00 94.00 189 PHE A C 1
ATOM 1508 O O . PHE A 1 189 ? -8.839 -0.172 -0.091 1.00 94.00 189 PHE A O 1
ATOM 1515 N N . TRP A 1 190 ? -7.665 1.290 1.157 1.00 96.88 190 TRP A N 1
ATOM 1516 C CA . TRP A 1 190 ? -6.799 0.312 1.801 1.00 96.88 190 TRP A CA 1
ATOM 1517 C C . TRP A 1 190 ? -7.047 0.335 3.305 1.00 96.88 190 TRP A C 1
ATOM 1519 O O . TRP A 1 190 ? -6.930 1.381 3.932 1.00 96.88 190 TRP A O 1
ATOM 1529 N N . LEU A 1 191 ? -7.374 -0.815 3.882 1.00 96.56 191 LEU A N 1
ATOM 1530 C CA . LEU A 1 191 ? -7.399 -1.027 5.323 1.00 96.56 191 LEU A CA 1
ATOM 1531 C C . LEU A 1 191 ? -6.075 -1.673 5.730 1.00 96.56 191 LEU A C 1
ATOM 1533 O O . LEU A 1 191 ? -5.886 -2.871 5.506 1.00 96.56 191 LEU A O 1
ATOM 1537 N N 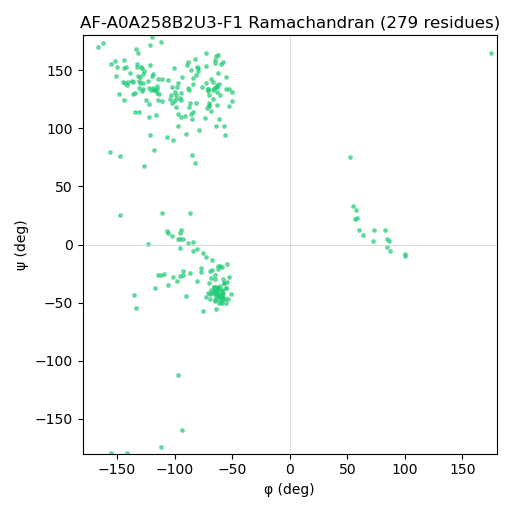. ALA A 1 192 ? -5.168 -0.879 6.290 1.00 97.12 192 ALA A N 1
ATOM 1538 C CA . ALA A 1 192 ? -3.913 -1.349 6.864 1.00 97.12 192 ALA A CA 1
ATOM 1539 C C . ALA A 1 192 ? -4.121 -1.723 8.336 1.00 97.12 192 ALA A C 1
ATOM 1541 O O . ALA A 1 192 ? -4.757 -0.971 9.065 1.00 97.12 192 ALA A O 1
ATOM 1542 N N . VAL A 1 193 ? -3.603 -2.869 8.772 1.00 97.12 193 VAL A N 1
ATOM 1543 C CA . VAL A 1 193 ? -3.727 -3.358 10.156 1.00 97.12 193 VAL A CA 1
ATOM 1544 C C . VAL A 1 193 ? -2.350 -3.412 10.815 1.00 97.12 193 VAL A C 1
ATOM 1546 O O . VAL A 1 193 ? -1.393 -3.882 10.191 1.00 97.12 193 VAL A O 1
ATOM 1549 N N . SER A 1 194 ? -2.262 -2.953 12.067 1.00 94.94 194 SER A N 1
ATOM 1550 C CA . SER A 1 194 ? -1.028 -2.951 12.865 1.00 94.94 194 SER A CA 1
ATOM 1551 C C . SER A 1 194 ? -0.489 -4.364 13.118 1.00 94.94 194 SER A C 1
ATOM 1553 O O . SER A 1 194 ? -1.186 -5.369 12.948 1.00 94.94 194 SER A O 1
ATOM 1555 N N . GLU A 1 195 ? 0.781 -4.480 13.523 1.00 93.69 195 GLU A N 1
ATOM 1556 C CA . GLU A 1 195 ? 1.412 -5.789 13.775 1.00 93.69 195 GLU A CA 1
ATOM 1557 C C . GLU A 1 195 ? 0.745 -6.581 14.888 1.00 93.69 195 GLU A C 1
ATOM 1559 O O . GLU A 1 195 ? 0.597 -7.797 14.779 1.00 93.69 195 GLU A O 1
ATOM 1564 N N . ASP A 1 196 ? 0.305 -5.895 15.931 1.00 92.88 196 ASP A N 1
ATOM 1565 C CA . ASP A 1 196 ? -0.375 -6.482 17.078 1.00 92.88 196 ASP A CA 1
ATOM 1566 C C . ASP A 1 196 ? -1.890 -6.675 16.859 1.00 92.88 196 ASP A C 1
ATOM 1568 O O . ASP A 1 196 ? -2.565 -7.262 17.707 1.00 92.88 196 ASP A O 1
ATOM 1572 N N . GLY A 1 197 ? -2.425 -6.191 15.730 1.00 93.81 197 GLY A N 1
ATOM 1573 C CA . GLY A 1 197 ? -3.845 -6.228 15.382 1.00 93.81 197 GLY A CA 1
ATOM 1574 C C . GLY A 1 197 ? -4.728 -5.261 16.177 1.00 93.81 197 GLY A C 1
ATOM 1575 O O . GLY A 1 197 ? -5.950 -5.279 16.003 1.00 93.81 197 GLY A O 1
ATOM 1576 N N . SER A 1 198 ? -4.151 -4.434 17.054 1.00 94.25 198 SER A N 1
ATOM 1577 C CA . SER A 1 198 ? -4.904 -3.533 17.932 1.00 94.25 198 SER A CA 1
ATOM 1578 C C . SER A 1 198 ? -5.427 -2.288 17.214 1.00 94.25 198 SER A C 1
ATOM 1580 O O . SER A 1 198 ? -6.442 -1.722 17.631 1.00 94.25 198 SER A O 1
ATOM 1582 N N . GLU A 1 199 ? -4.798 -1.901 16.107 1.00 95.19 199 GLU A N 1
ATOM 1583 C CA . GLU A 1 199 ? -5.137 -0.716 15.331 1.00 95.19 199 GLU A CA 1
ATOM 1584 C C . GLU A 1 199 ? -5.332 -1.060 13.855 1.00 95.19 199 GLU A C 1
ATOM 1586 O O . GLU A 1 199 ? -4.779 -2.019 13.307 1.00 95.19 199 GLU A O 1
ATOM 1591 N N . ALA A 1 200 ? -6.164 -0.257 13.206 1.00 96.06 200 ALA A N 1
ATOM 1592 C CA . ALA A 1 200 ? -6.411 -0.327 11.781 1.00 96.06 200 ALA A CA 1
ATOM 1593 C C . ALA A 1 200 ? -6.523 1.090 11.225 1.00 96.06 200 ALA A C 1
ATOM 1595 O O . ALA A 1 200 ? -7.172 1.944 11.823 1.00 96.06 200 ALA A O 1
ATOM 1596 N N . THR A 1 201 ? -5.959 1.329 10.049 1.00 94.50 201 THR A N 1
ATOM 1597 C CA . THR A 1 201 ? -6.042 2.620 9.371 1.00 94.50 201 THR A CA 1
ATOM 1598 C C . THR A 1 201 ? -6.662 2.430 8.005 1.00 94.50 201 THR A C 1
ATOM 1600 O O . THR A 1 201 ? -6.162 1.692 7.155 1.00 94.50 201 THR A O 1
ATOM 1603 N N . TRP A 1 202 ? -7.779 3.112 7.798 1.00 93.12 202 TRP A N 1
ATOM 1604 C CA . TRP A 1 202 ? -8.440 3.203 6.513 1.00 93.12 202 TRP A CA 1
A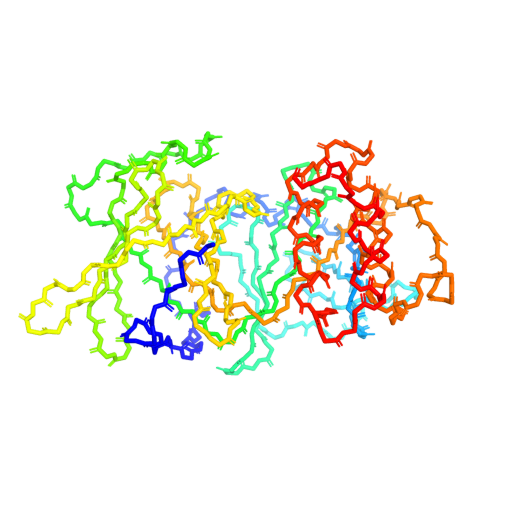TOM 1605 C C . TRP A 1 202 ? -7.835 4.356 5.721 1.00 93.12 202 TRP A C 1
ATOM 1607 O O . TRP A 1 202 ? -7.896 5.506 6.147 1.00 93.12 202 TRP A O 1
ATOM 1617 N N . LEU A 1 203 ? -7.302 4.058 4.543 1.00 93.19 203 LEU A N 1
ATOM 1618 C CA . LEU A 1 203 ? -6.634 4.995 3.650 1.00 93.19 203 LEU A CA 1
ATOM 1619 C C . LEU A 1 203 ? -7.445 5.160 2.366 1.00 93.19 203 LEU A C 1
ATOM 1621 O O . LEU A 1 203 ? -7.778 4.166 1.717 1.00 93.19 203 LEU A O 1
ATOM 1625 N N . LYS A 1 204 ? -7.728 6.401 1.963 1.00 93.25 204 LYS A N 1
ATOM 1626 C CA . LYS A 1 204 ? -8.215 6.698 0.611 1.00 93.25 204 LYS A CA 1
ATOM 1627 C C . LYS A 1 204 ? -7.023 6.851 -0.318 1.00 93.25 204 LYS A C 1
ATOM 1629 O O . LYS A 1 204 ? -6.233 7.782 -0.175 1.00 93.25 204 LYS A O 1
ATOM 1634 N N . VAL A 1 205 ? -6.891 5.901 -1.234 1.00 95.19 205 VAL A N 1
ATOM 1635 C CA . VAL A 1 205 ? -5.712 5.738 -2.079 1.00 95.19 205 VAL A CA 1
ATOM 1636 C C . VAL A 1 205 ? -5.910 6.443 -3.412 1.00 95.19 205 VAL A C 1
ATOM 1638 O O . VAL A 1 205 ? -6.839 6.134 -4.158 1.00 95.19 205 VAL A O 1
ATOM 1641 N N . ASP A 1 206 ? -4.983 7.341 -3.737 1.00 93.81 206 ASP A N 1
ATOM 1642 C CA . ASP A 1 206 ? -4.969 8.049 -5.015 1.00 93.81 206 ASP A CA 1
ATOM 1643 C C . ASP A 1 206 ? -4.167 7.294 -6.073 1.00 93.81 206 ASP A C 1
ATOM 1645 O O . ASP A 1 206 ? -4.563 7.233 -7.240 1.00 93.81 206 ASP A O 1
ATOM 1649 N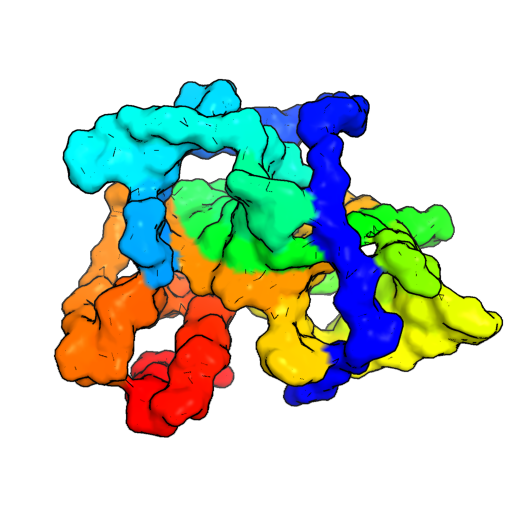 N . ASN A 1 207 ? -2.989 6.789 -5.693 1.00 95.25 207 ASN A N 1
ATOM 1650 C CA . ASN A 1 207 ? -2.060 6.107 -6.591 1.00 95.25 207 ASN A CA 1
ATOM 1651 C C . ASN A 1 207 ? -1.230 5.081 -5.821 1.00 95.25 207 ASN A C 1
ATOM 1653 O O . ASN A 1 207 ? -0.821 5.339 -4.687 1.00 95.25 207 ASN A O 1
ATOM 1657 N N . ILE A 1 208 ? -0.921 3.965 -6.479 1.00 97.56 208 ILE A N 1
ATOM 1658 C CA . ILE A 1 208 ? -0.030 2.927 -5.954 1.00 97.56 208 ILE A CA 1
ATOM 1659 C C . ILE A 1 208 ? 1.189 2.818 -6.868 1.00 97.56 208 ILE A C 1
ATOM 1661 O O . ILE A 1 208 ? 1.068 2.742 -8.091 1.00 97.56 208 ILE A O 1
ATOM 1665 N N . TYR A 1 209 ? 2.367 2.788 -6.263 1.00 97.44 209 TYR A N 1
ATOM 1666 C CA . TYR A 1 209 ? 3.646 2.679 -6.949 1.00 97.44 209 TYR A CA 1
ATOM 1667 C C . TYR A 1 209 ? 4.398 1.439 -6.479 1.00 97.44 209 TYR A C 1
ATOM 1669 O O . TYR A 1 209 ? 4.012 0.770 -5.521 1.00 97.44 209 TYR A O 1
ATOM 1677 N N . GLY A 1 210 ? 5.501 1.139 -7.155 1.00 96.75 210 GLY A N 1
ATOM 1678 C CA . GLY A 1 210 ? 6.402 0.068 -6.755 1.00 96.75 210 GLY A CA 1
ATOM 1679 C C . GLY A 1 210 ? 7.797 0.583 -6.456 1.00 96.75 210 GLY A C 1
ATOM 1680 O O . GLY A 1 210 ? 8.102 1.766 -6.631 1.00 96.75 210 GLY A O 1
ATOM 1681 N N . GLY A 1 211 ? 8.662 -0.331 -6.053 1.00 96.06 211 GLY A N 1
ATOM 1682 C CA . GLY A 1 211 ? 10.062 -0.044 -5.840 1.00 96.06 211 GLY A CA 1
ATOM 1683 C C . GLY A 1 211 ? 10.816 -1.231 -5.267 1.00 96.06 211 GLY A C 1
ATOM 1684 O O . GLY A 1 211 ? 10.237 -2.198 -4.770 1.00 96.06 211 GLY A O 1
ATOM 1685 N N . HIS A 1 212 ? 12.133 -1.144 -5.352 1.00 95.81 212 HIS A N 1
ATOM 1686 C CA . HIS A 1 212 ? 13.050 -2.147 -4.831 1.00 95.81 212 HIS A CA 1
ATOM 1687 C C . HIS A 1 212 ? 14.300 -1.488 -4.270 1.00 95.81 212 HIS A C 1
ATOM 1689 O O . HIS A 1 212 ? 14.623 -0.359 -4.630 1.00 95.81 212 HIS A O 1
ATOM 1695 N N . ALA A 1 213 ? 15.010 -2.182 -3.388 1.00 93.88 213 ALA A N 1
ATOM 1696 C CA . ALA A 1 213 ? 16.331 -1.738 -2.974 1.00 93.88 213 ALA A CA 1
ATOM 1697 C C . ALA A 1 213 ? 17.246 -1.707 -4.209 1.00 93.88 213 ALA A C 1
ATOM 1699 O O . ALA A 1 213 ? 17.210 -2.638 -5.017 1.00 93.88 213 ALA A O 1
ATOM 1700 N N . SER A 1 214 ? 18.080 -0.677 -4.373 1.00 91.94 214 SER A N 1
ATOM 1701 C CA . SER A 1 214 ? 18.942 -0.537 -5.564 1.00 91.94 214 SER A CA 1
ATOM 1702 C C . SER A 1 214 ? 19.931 -1.704 -5.735 1.00 91.94 214 SER A C 1
ATOM 1704 O O . SER A 1 214 ? 20.439 -1.941 -6.827 1.00 91.94 214 SER A O 1
ATOM 1706 N N . THR A 1 215 ? 20.181 -2.475 -4.673 1.00 87.19 215 THR A N 1
ATOM 1707 C CA . THR A 1 215 ? 20.973 -3.717 -4.686 1.00 87.19 215 THR A CA 1
ATOM 1708 C C . THR A 1 215 ? 20.238 -4.920 -5.292 1.00 87.19 215 THR A C 1
ATOM 1710 O O . THR A 1 215 ? 20.849 -5.967 -5.495 1.00 87.19 215 THR A O 1
ATOM 1713 N N . ASN A 1 216 ? 18.945 -4.789 -5.601 1.00 86.38 216 ASN A N 1
ATOM 1714 C CA . ASN A 1 216 ? 18.092 -5.823 -6.182 1.00 86.38 216 ASN A CA 1
ATOM 1715 C C . ASN A 1 216 ? 17.388 -5.313 -7.459 1.00 86.38 216 ASN A C 1
ATOM 1717 O O . ASN A 1 216 ? 16.168 -5.118 -7.459 1.00 86.38 216 ASN A O 1
ATOM 1721 N N . PRO A 1 217 ? 18.136 -5.046 -8.546 1.00 80.50 217 PRO A N 1
ATOM 1722 C CA . PRO A 1 217 ? 17.572 -4.438 -9.743 1.00 80.50 217 PRO A CA 1
ATOM 1723 C C . PRO A 1 217 ? 16.609 -5.377 -10.482 1.00 80.50 217 PRO A C 1
ATOM 1725 O O . PRO A 1 217 ? 16.844 -6.581 -10.615 1.00 80.50 217 PRO A O 1
ATOM 1728 N N . GLY A 1 218 ? 15.540 -4.786 -11.019 1.00 81.56 218 GLY A N 1
ATOM 1729 C CA . GLY A 1 218 ? 14.612 -5.454 -11.935 1.00 81.56 218 GLY A CA 1
ATOM 1730 C C . GLY A 1 218 ? 15.264 -5.857 -13.265 1.00 81.56 218 GLY A C 1
ATOM 1731 O O . GLY A 1 218 ? 16.292 -5.308 -13.662 1.00 81.56 218 GLY A O 1
ATOM 1732 N N . LYS A 1 219 ? 14.667 -6.826 -13.966 1.00 87.06 219 LYS A N 1
ATOM 1733 C CA . LYS A 1 219 ? 15.168 -7.367 -15.241 1.00 87.06 219 LYS A CA 1
ATOM 1734 C C . LYS A 1 219 ? 14.267 -7.017 -16.426 1.00 87.06 219 LYS A C 1
ATOM 1736 O O . LYS A 1 219 ? 14.743 -6.985 -17.559 1.00 87.06 219 LYS A O 1
ATOM 1741 N N . ALA A 1 220 ? 12.975 -6.794 -16.202 1.00 86.50 220 ALA A N 1
ATOM 1742 C CA . ALA A 1 220 ? 12.017 -6.482 -17.251 1.00 86.50 220 ALA A CA 1
ATOM 1743 C C . ALA A 1 220 ? 12.239 -5.066 -17.807 1.00 86.50 220 ALA A C 1
ATOM 1745 O O . ALA A 1 220 ? 12.395 -4.097 -17.065 1.00 86.50 220 ALA A O 1
ATOM 1746 N N . SER A 1 221 ? 12.229 -4.938 -19.134 1.00 88.56 221 SER A N 1
ATOM 1747 C CA . SER A 1 221 ? 12.678 -3.714 -19.812 1.00 88.56 221 SER A CA 1
ATOM 1748 C C . SER A 1 221 ? 11.927 -3.403 -21.110 1.00 88.56 221 SER A C 1
ATOM 1750 O O . SER A 1 221 ? 12.449 -2.702 -21.978 1.00 88.56 221 SER A O 1
ATOM 1752 N N . LEU A 1 222 ? 10.678 -3.876 -21.258 1.00 89.19 222 LEU A N 1
ATOM 1753 C CA . LEU A 1 222 ? 9.841 -3.464 -22.393 1.00 89.19 222 LEU A CA 1
ATOM 1754 C C . LEU A 1 222 ? 9.734 -1.939 -22.435 1.00 89.19 222 LEU A C 1
ATOM 1756 O O . LEU A 1 222 ? 9.690 -1.292 -21.389 1.00 89.19 222 LEU A O 1
ATOM 1760 N N . THR A 1 223 ? 9.694 -1.364 -23.635 1.00 90.00 223 THR A N 1
ATOM 1761 C CA . THR A 1 223 ? 9.626 0.088 -23.823 1.00 90.00 223 THR A CA 1
ATOM 1762 C C . THR A 1 223 ? 8.180 0.580 -23.854 1.00 90.00 223 THR A C 1
ATOM 1764 O O . THR A 1 223 ? 7.268 -0.144 -24.259 1.00 90.00 223 THR A O 1
ATOM 1767 N N . ALA A 1 224 ? 7.974 1.849 -23.495 1.00 88.06 224 ALA A N 1
ATOM 1768 C CA . ALA A 1 224 ? 6.669 2.511 -23.570 1.00 88.06 224 ALA A CA 1
ATOM 1769 C C . ALA A 1 224 ? 6.056 2.452 -24.983 1.00 88.06 224 ALA A C 1
ATOM 1771 O O . ALA A 1 224 ? 4.858 2.232 -25.134 1.00 88.06 224 ALA A O 1
ATOM 1772 N N . ALA A 1 225 ? 6.885 2.565 -26.028 1.00 86.94 225 ALA A N 1
ATOM 1773 C CA . ALA A 1 225 ? 6.440 2.442 -27.416 1.00 86.94 225 ALA A CA 1
ATOM 1774 C C . ALA A 1 225 ? 5.901 1.035 -27.741 1.00 86.94 225 ALA A C 1
ATOM 1776 O O . ALA A 1 225 ? 4.879 0.908 -28.411 1.00 86.94 225 ALA A O 1
ATOM 1777 N N . ALA A 1 226 ? 6.545 -0.022 -27.232 1.00 85.44 226 ALA A N 1
ATOM 1778 C CA . ALA A 1 226 ? 6.097 -1.398 -27.451 1.00 85.44 226 ALA A CA 1
ATOM 1779 C C . ALA A 1 226 ? 4.765 -1.689 -26.735 1.00 85.44 226 ALA A C 1
ATOM 1781 O O . ALA A 1 226 ? 3.878 -2.360 -27.272 1.00 85.44 226 ALA A O 1
ATOM 1782 N N . THR A 1 227 ? 4.600 -1.163 -25.521 1.00 85.81 227 THR A N 1
ATOM 1783 C CA . THR A 1 227 ? 3.423 -1.433 -24.686 1.00 85.81 227 THR A CA 1
ATOM 1784 C C . THR A 1 227 ? 2.257 -0.485 -24.965 1.00 85.81 227 THR A C 1
ATOM 1786 O O . THR A 1 227 ? 1.106 -0.869 -24.772 1.00 85.81 227 THR A O 1
ATOM 1789 N N . GLY A 1 228 ? 2.520 0.719 -25.481 1.00 86.00 228 GLY A N 1
ATOM 1790 C CA . GLY A 1 228 ? 1.529 1.792 -25.617 1.00 86.00 228 GLY A CA 1
ATOM 1791 C C . GLY A 1 228 ? 1.162 2.458 -24.285 1.00 86.00 228 GLY A C 1
ATOM 1792 O O . GLY A 1 228 ? 0.169 3.178 -24.220 1.00 86.00 228 GLY A O 1
ATOM 1793 N N . LEU A 1 229 ? 1.930 2.195 -23.224 1.00 90.31 229 LEU A N 1
ATOM 1794 C CA . LEU A 1 229 ? 1.769 2.818 -21.911 1.00 90.31 229 LEU A CA 1
ATOM 1795 C C . LEU A 1 229 ? 2.575 4.119 -21.839 1.00 90.31 229 LEU A C 1
ATOM 1797 O O . LEU A 1 229 ? 3.572 4.283 -22.543 1.00 90.31 229 LEU A O 1
ATOM 1801 N N . SER A 1 230 ? 2.196 5.025 -20.935 1.00 91.06 230 SER A N 1
ATOM 1802 C CA . SER A 1 230 ? 3.074 6.144 -20.577 1.00 91.06 230 SER A CA 1
ATOM 1803 C C . SER A 1 230 ? 4.401 5.612 -20.007 1.00 91.06 230 SER A C 1
ATOM 1805 O O . SER A 1 230 ? 4.422 4.507 -19.454 1.00 91.06 230 SER A O 1
ATOM 1807 N N . PRO A 1 231 ? 5.510 6.372 -20.076 1.00 91.56 231 PRO A N 1
ATOM 1808 C CA . PRO A 1 231 ? 6.790 5.933 -19.516 1.00 91.56 231 PRO A CA 1
ATOM 1809 C C . PRO A 1 231 ? 6.690 5.456 -18.060 1.00 91.56 231 PRO A C 1
ATOM 1811 O O . PRO A 1 231 ? 7.197 4.390 -17.728 1.00 91.56 231 PRO A O 1
ATOM 1814 N N . GLN A 1 232 ? 5.946 6.180 -17.221 1.00 92.50 232 GLN A N 1
ATOM 1815 C CA . GLN A 1 232 ? 5.736 5.838 -15.810 1.00 92.50 232 GLN A CA 1
ATOM 1816 C C . GLN A 1 232 ? 4.962 4.527 -15.638 1.00 92.50 232 GLN A C 1
ATOM 1818 O O . GLN A 1 232 ? 5.394 3.637 -14.909 1.00 92.50 232 GLN A O 1
ATOM 1823 N N . PHE A 1 233 ? 3.839 4.354 -16.336 1.00 93.62 233 PHE A N 1
ATOM 1824 C CA . PHE A 1 233 ? 3.069 3.111 -16.238 1.00 93.62 233 PHE A CA 1
ATOM 1825 C C . PHE A 1 233 ? 3.808 1.927 -16.848 1.00 93.62 233 PHE A C 1
ATOM 1827 O O . PHE A 1 233 ? 3.656 0.800 -16.385 1.00 93.62 233 PHE A O 1
ATOM 1834 N N . ASN A 1 234 ? 4.659 2.172 -17.839 1.00 94.69 234 ASN A N 1
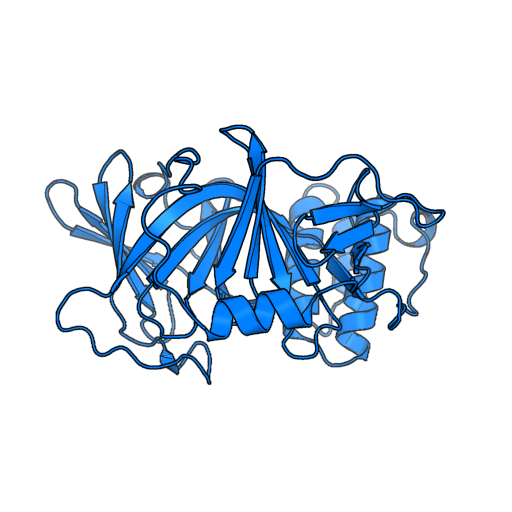ATOM 1835 C CA . ASN A 1 234 ? 5.528 1.151 -18.389 1.00 94.69 234 ASN A CA 1
ATOM 1836 C C . ASN A 1 234 ? 6.626 0.721 -17.398 1.00 94.69 234 ASN A C 1
ATOM 1838 O O . ASN A 1 234 ? 6.856 -0.477 -17.251 1.00 94.69 234 ASN A O 1
ATOM 1842 N N . GLU A 1 235 ? 7.263 1.661 -16.686 1.00 94.62 235 GLU A N 1
ATOM 1843 C CA . GLU A 1 235 ? 8.187 1.342 -15.582 1.00 94.62 235 GLU A CA 1
ATOM 1844 C C . GLU A 1 235 ? 7.500 0.479 -14.518 1.00 94.62 235 GLU A C 1
ATOM 1846 O O . GLU A 1 235 ? 8.045 -0.540 -14.091 1.00 94.62 235 GLU A O 1
ATOM 1851 N N . LEU A 1 236 ? 6.285 0.864 -14.116 1.00 96.31 236 LEU A N 1
ATOM 1852 C CA . LEU A 1 236 ? 5.517 0.132 -13.113 1.00 96.31 236 LEU A CA 1
ATOM 1853 C C . LEU A 1 236 ? 5.112 -1.265 -13.606 1.00 96.31 236 LEU A C 1
ATOM 1855 O O . LEU A 1 236 ? 5.218 -2.231 -12.856 1.00 96.31 236 LEU A O 1
ATOM 1859 N N . ALA A 1 237 ? 4.707 -1.394 -14.872 1.00 96.69 237 ALA A N 1
ATOM 1860 C CA . ALA A 1 237 ? 4.377 -2.680 -15.480 1.00 96.69 237 ALA A CA 1
ATOM 1861 C C . ALA A 1 237 ? 5.604 -3.599 -15.574 1.00 96.69 237 ALA A C 1
ATOM 1863 O O . ALA A 1 237 ? 5.511 -4.781 -15.259 1.00 96.69 237 ALA A O 1
ATOM 1864 N N . ASN A 1 238 ? 6.767 -3.070 -15.959 1.00 96.38 238 ASN A N 1
ATOM 1865 C CA . ASN A 1 238 ? 8.014 -3.837 -15.934 1.00 96.38 238 ASN A CA 1
ATOM 1866 C C . ASN A 1 238 ? 8.315 -4.340 -14.518 1.00 96.38 238 ASN A C 1
ATOM 1868 O O . ASN A 1 238 ? 8.570 -5.526 -14.328 1.00 96.38 238 ASN A O 1
ATOM 1872 N N . HIS A 1 239 ? 8.176 -3.478 -13.512 1.00 97.19 239 HIS A N 1
ATOM 1873 C CA . HIS A 1 239 ? 8.381 -3.886 -12.130 1.00 97.19 239 HIS A CA 1
ATOM 1874 C C . HIS A 1 239 ? 7.375 -4.954 -11.661 1.00 97.19 239 HIS A C 1
ATOM 1876 O O . HIS A 1 239 ? 7.777 -5.920 -11.019 1.00 97.19 239 HIS A O 1
ATOM 1882 N N . ALA A 1 240 ? 6.094 -4.845 -12.025 1.00 97.25 240 ALA A N 1
ATOM 1883 C CA . ALA A 1 240 ? 5.093 -5.871 -11.720 1.00 97.25 240 ALA A CA 1
ATOM 1884 C C . ALA A 1 240 ? 5.438 -7.236 -12.349 1.00 97.25 240 ALA A C 1
ATOM 1886 O O . ALA A 1 240 ? 5.218 -8.280 -11.736 1.00 97.25 240 ALA A O 1
ATOM 1887 N N . GLU A 1 241 ? 6.019 -7.243 -13.551 1.00 96.44 241 GLU A N 1
ATOM 1888 C CA . GLU A 1 241 ? 6.504 -8.467 -14.194 1.00 96.44 241 GLU A CA 1
ATOM 1889 C C . GLU A 1 241 ? 7.701 -9.078 -13.457 1.00 96.44 241 GLU A C 1
ATOM 1891 O O . GLU A 1 241 ? 7.749 -10.295 -13.275 1.00 96.44 241 GLU A O 1
ATOM 1896 N N . ASP A 1 242 ? 8.645 -8.250 -13.006 1.00 95.69 242 ASP A N 1
ATOM 1897 C CA . ASP A 1 242 ? 9.776 -8.712 -12.198 1.00 95.69 242 ASP A CA 1
ATOM 1898 C C . ASP A 1 242 ? 9.314 -9.334 -10.877 1.00 95.69 242 ASP A C 1
ATOM 1900 O O . ASP A 1 242 ? 9.772 -10.419 -10.519 1.00 95.69 242 ASP A O 1
ATOM 1904 N N . LEU A 1 243 ? 8.357 -8.696 -10.192 1.00 96.25 243 LEU A N 1
ATOM 1905 C CA . LEU A 1 243 ? 7.746 -9.227 -8.970 1.00 96.25 243 LEU A CA 1
ATOM 1906 C C . LEU A 1 243 ? 7.086 -10.586 -9.217 1.00 96.25 243 LEU A C 1
ATOM 1908 O O . LEU A 1 243 ? 7.326 -11.535 -8.472 1.00 96.25 243 LEU A O 1
ATOM 1912 N N . HIS A 1 244 ? 6.306 -10.706 -10.296 1.00 95.56 244 HIS A N 1
ATOM 1913 C CA . HIS A 1 244 ? 5.654 -11.963 -10.649 1.00 95.56 244 HIS A CA 1
ATOM 1914 C C . HIS A 1 244 ? 6.668 -13.088 -10.890 1.00 95.56 244 HIS A C 1
ATOM 1916 O O . HIS A 1 244 ? 6.510 -14.181 -10.349 1.00 95.56 244 HIS A O 1
ATOM 1922 N N . LYS A 1 245 ? 7.738 -12.812 -11.647 1.00 93.06 245 LYS A N 1
ATOM 1923 C CA . LYS A 1 245 ? 8.817 -13.780 -11.909 1.00 93.06 245 LYS A CA 1
ATOM 1924 C C . LYS A 1 245 ? 9.592 -14.161 -10.648 1.00 93.06 245 LYS A C 1
ATOM 1926 O O . LYS A 1 245 ? 10.095 -15.277 -10.568 1.00 93.06 245 LYS A O 1
ATOM 1931 N N . ALA A 1 246 ? 9.688 -13.252 -9.680 1.00 92.44 246 ALA A N 1
ATOM 1932 C CA . ALA A 1 246 ? 10.301 -13.503 -8.379 1.00 92.44 246 ALA A CA 1
ATOM 1933 C C . ALA A 1 246 ? 9.372 -14.241 -7.393 1.00 92.44 246 ALA A C 1
ATOM 1935 O O . ALA A 1 246 ? 9.805 -14.577 -6.294 1.00 92.44 246 ALA A O 1
ATOM 1936 N N . GLY A 1 247 ? 8.114 -14.502 -7.767 1.00 92.88 247 GLY A N 1
ATOM 1937 C CA . GLY A 1 247 ? 7.132 -15.179 -6.920 1.00 92.88 247 GLY A CA 1
ATOM 1938 C C . GLY A 1 247 ? 6.361 -14.260 -5.964 1.00 92.88 247 GLY A C 1
ATOM 1939 O O . GLY A 1 247 ? 5.512 -14.754 -5.225 1.00 92.88 247 GLY A O 1
ATOM 1940 N N . ASP A 1 248 ? 6.569 -12.938 -6.000 1.00 93.81 248 ASP A N 1
ATOM 1941 C CA . ASP A 1 248 ? 5.755 -11.976 -5.239 1.00 93.81 248 ASP A CA 1
ATOM 1942 C C . ASP A 1 248 ? 4.457 -11.655 -5.997 1.00 93.81 248 ASP A C 1
ATOM 1944 O O . ASP A 1 248 ? 4.245 -10.576 -6.560 1.00 93.81 248 ASP A O 1
ATOM 1948 N N . VAL A 1 249 ? 3.583 -12.661 -6.046 1.00 94.56 249 VAL A N 1
ATOM 1949 C CA . VAL A 1 249 ? 2.305 -12.620 -6.768 1.00 94.56 249 VAL A CA 1
ATOM 1950 C C . VAL A 1 249 ? 1.373 -11.552 -6.195 1.00 94.56 249 VAL A C 1
ATOM 1952 O O . VAL A 1 249 ? 0.677 -10.881 -6.954 1.00 94.56 249 VAL A O 1
ATOM 1955 N N . MET A 1 250 ? 1.375 -11.359 -4.872 1.00 95.06 250 MET A N 1
ATOM 1956 C CA . MET A 1 250 ? 0.497 -10.402 -4.195 1.00 95.06 250 MET A CA 1
ATOM 1957 C C . MET A 1 250 ? 0.802 -8.966 -4.627 1.00 95.06 250 MET A C 1
ATOM 1959 O O . MET A 1 250 ? -0.097 -8.277 -5.116 1.00 95.06 250 MET A O 1
ATOM 1963 N N . ARG A 1 251 ? 2.056 -8.505 -4.486 1.00 96.00 251 ARG A N 1
ATOM 1964 C CA . ARG A 1 251 ? 2.412 -7.132 -4.877 1.00 96.00 251 ARG A CA 1
ATOM 1965 C C . ARG A 1 251 ? 2.288 -6.943 -6.382 1.00 96.00 251 ARG A C 1
ATOM 1967 O O . ARG A 1 251 ? 1.753 -5.923 -6.811 1.00 96.00 251 ARG A O 1
ATOM 1974 N N . ALA A 1 252 ? 2.688 -7.938 -7.181 1.00 97.19 252 ALA A N 1
ATOM 1975 C CA . ALA A 1 252 ? 2.500 -7.899 -8.629 1.00 97.19 252 ALA A CA 1
ATOM 1976 C C . ALA A 1 252 ? 1.025 -7.682 -9.005 1.00 97.19 252 ALA A C 1
ATOM 1978 O O . ALA A 1 252 ? 0.712 -6.759 -9.756 1.00 97.19 252 ALA A O 1
ATOM 1979 N N . ALA A 1 253 ? 0.106 -8.470 -8.437 1.00 97.12 253 ALA A N 1
ATOM 1980 C CA . ALA A 1 253 ? -1.326 -8.340 -8.694 1.00 97.12 253 ALA A CA 1
ATOM 1981 C C . ALA A 1 253 ? -1.869 -6.967 -8.267 1.00 97.12 253 ALA A C 1
ATOM 1983 O O . ALA A 1 253 ? -2.688 -6.384 -8.974 1.00 97.12 253 ALA A O 1
ATOM 1984 N N . THR A 1 254 ? -1.393 -6.416 -7.149 1.00 97.62 254 THR A N 1
ATOM 1985 C CA . THR A 1 254 ? -1.764 -5.067 -6.695 1.00 97.62 254 THR A CA 1
ATOM 1986 C C . THR A 1 254 ? -1.363 -3.984 -7.690 1.00 97.62 254 THR A C 1
ATOM 1988 O O . THR A 1 254 ? -2.196 -3.152 -8.054 1.00 97.62 254 THR A O 1
ATOM 1991 N N . LEU A 1 255 ? -0.130 -4.027 -8.200 1.00 97.75 255 LEU A N 1
ATOM 1992 C CA . LEU A 1 255 ? 0.325 -3.075 -9.215 1.00 97.75 255 LEU A CA 1
ATOM 1993 C C . LEU A 1 255 ? -0.425 -3.245 -10.540 1.00 97.75 255 LEU A C 1
ATOM 1995 O O . LEU A 1 255 ? -0.739 -2.257 -11.201 1.00 97.75 255 LEU A O 1
ATOM 1999 N N . VAL A 1 256 ? -0.761 -4.480 -10.923 1.00 97.19 256 VAL A N 1
ATOM 2000 C CA . VAL A 1 256 ? -1.566 -4.745 -12.123 1.00 97.19 256 VAL A CA 1
ATOM 2001 C C . VAL A 1 256 ? -2.972 -4.168 -11.983 1.00 97.19 256 VAL A C 1
ATOM 2003 O O . VAL A 1 256 ? -3.419 -3.486 -12.902 1.00 97.19 256 VAL A O 1
ATOM 2006 N N . ARG A 1 257 ? -3.651 -4.352 -10.841 1.00 96.12 257 ARG A N 1
ATOM 2007 C CA . ARG A 1 257 ? -4.969 -3.733 -10.602 1.00 96.12 257 ARG A CA 1
ATOM 2008 C C . ARG A 1 257 ? -4.898 -2.210 -10.700 1.00 96.12 257 ARG A C 1
ATOM 2010 O O . ARG A 1 257 ? -5.796 -1.596 -11.273 1.00 96.12 257 ARG A O 1
ATOM 2017 N N . GLU A 1 258 ? -3.824 -1.602 -10.202 1.00 96.19 258 GLU A N 1
ATOM 2018 C CA . GLU A 1 258 ? -3.617 -0.159 -10.330 1.00 96.19 258 GLU A CA 1
ATOM 2019 C C . GLU A 1 258 ? -3.430 0.284 -11.784 1.00 96.19 258 GLU A C 1
ATOM 2021 O O . GLU A 1 258 ? -4.097 1.210 -12.249 1.00 96.19 258 GLU A O 1
ATOM 2026 N N . LEU A 1 259 ? -2.576 -0.415 -12.531 1.00 96.31 259 LEU A N 1
ATOM 2027 C CA . LEU A 1 259 ? -2.365 -0.157 -13.953 1.00 96.31 259 LEU A CA 1
ATOM 2028 C C . LEU A 1 259 ? -3.665 -0.298 -14.750 1.00 96.31 259 LEU A C 1
ATOM 2030 O O . LEU A 1 259 ? -3.957 0.551 -15.592 1.00 96.31 259 LEU A O 1
ATOM 2034 N N . GLU A 1 260 ? -4.463 -1.330 -14.479 1.00 94.75 260 GLU A N 1
ATOM 2035 C CA . GLU A 1 260 ? -5.764 -1.528 -15.121 1.00 94.75 260 GLU A CA 1
ATOM 2036 C C . GLU A 1 260 ? -6.733 -0.384 -14.806 1.00 94.75 260 GLU A C 1
ATOM 2038 O O . GLU A 1 260 ? -7.358 0.144 -15.728 1.00 94.75 260 GLU A O 1
ATOM 2043 N N . ARG A 1 261 ? -6.811 0.063 -13.543 1.00 93.25 261 ARG A N 1
ATOM 2044 C CA . ARG A 1 261 ? -7.639 1.217 -13.148 1.00 93.25 261 ARG A CA 1
ATOM 2045 C C . ARG A 1 261 ? -7.220 2.490 -13.881 1.00 93.25 261 ARG A C 1
ATOM 2047 O O . ARG A 1 261 ? -8.062 3.158 -14.478 1.00 93.25 261 ARG A O 1
ATOM 2054 N N . LYS A 1 262 ? -5.922 2.811 -13.894 1.00 92.62 262 LYS A N 1
ATOM 2055 C CA . LYS A 1 262 ? -5.398 4.038 -14.523 1.00 92.62 262 LYS A CA 1
ATOM 2056 C C . LYS A 1 262 ? -5.487 4.028 -16.049 1.00 92.62 262 LYS A C 1
ATOM 2058 O O . LYS A 1 262 ? -5.516 5.093 -16.659 1.00 92.62 262 LYS A O 1
ATOM 2063 N N . ASN A 1 263 ? -5.566 2.849 -16.664 1.00 92.00 263 ASN A N 1
ATOM 2064 C CA . ASN A 1 263 ? -5.690 2.695 -18.113 1.00 92.00 263 ASN A CA 1
ATOM 2065 C C . ASN A 1 263 ? -7.102 2.280 -18.558 1.00 92.00 263 ASN A C 1
ATOM 2067 O O . ASN A 1 263 ? -7.295 1.987 -19.735 1.00 92.00 263 ASN A O 1
ATOM 2071 N N . ALA A 1 264 ? -8.104 2.303 -17.671 1.00 91.81 264 ALA A N 1
ATOM 2072 C CA . ALA A 1 264 ? -9.465 1.856 -17.982 1.00 91.81 264 ALA A CA 1
ATOM 2073 C C . ALA A 1 264 ? -10.104 2.604 -19.170 1.00 91.81 264 ALA A C 1
ATOM 2075 O O . ALA A 1 264 ? -10.857 2.017 -19.947 1.00 91.81 264 ALA A O 1
ATOM 2076 N N . ALA A 1 265 ? -9.772 3.888 -19.346 1.00 90.81 265 ALA A N 1
ATOM 2077 C CA . ALA A 1 265 ? -10.251 4.703 -20.463 1.00 90.81 265 ALA A CA 1
ATOM 2078 C C . ALA A 1 265 ? -9.532 4.411 -21.798 1.00 90.81 265 ALA A C 1
ATOM 2080 O O . ALA A 1 265 ? -10.077 4.698 -22.863 1.00 90.81 265 ALA A O 1
ATOM 2081 N N . ASN A 1 266 ? -8.334 3.815 -21.768 1.00 90.81 266 ASN A N 1
ATOM 2082 C CA . ASN A 1 266 ? -7.571 3.435 -22.957 1.00 90.81 266 ASN A CA 1
ATOM 2083 C C . ASN A 1 266 ? -7.716 1.926 -23.209 1.00 90.81 266 ASN A C 1
ATOM 2085 O O . ASN A 1 266 ? -6.928 1.113 -22.724 1.00 90.81 266 ASN A O 1
ATOM 2089 N N . LYS A 1 267 ? -8.741 1.554 -23.986 1.00 90.44 267 LYS A N 1
ATOM 2090 C CA . LYS A 1 267 ? -9.124 0.151 -24.230 1.00 90.44 267 LYS A CA 1
ATOM 2091 C C . LYS A 1 267 ? -7.984 -0.710 -24.785 1.00 90.44 267 LYS A C 1
ATOM 2093 O O . LYS A 1 267 ? -7.859 -1.867 -24.384 1.00 90.44 267 LYS A O 1
ATOM 2098 N N . ASP A 1 268 ? -7.146 -0.161 -25.661 1.00 90.06 268 ASP A N 1
ATOM 2099 C CA . ASP A 1 268 ? -6.038 -0.905 -26.269 1.00 90.06 268 ASP A CA 1
ATOM 2100 C C . ASP A 1 268 ? -4.908 -1.156 -25.270 1.00 90.06 268 ASP A C 1
ATOM 2102 O O . ASP A 1 268 ? -4.423 -2.286 -25.152 1.00 90.06 268 ASP A O 1
ATOM 2106 N N . ALA A 1 269 ? -4.520 -0.130 -24.507 1.00 88.81 269 ALA A N 1
ATOM 2107 C CA . ALA A 1 269 ? -3.528 -0.270 -23.443 1.00 88.81 269 ALA A CA 1
ATOM 2108 C C . ALA A 1 269 ? -4.008 -1.248 -22.360 1.00 88.81 269 ALA A C 1
ATOM 2110 O O . ALA A 1 269 ? -3.256 -2.136 -21.951 1.00 88.81 269 ALA A O 1
ATOM 2111 N N . LEU A 1 270 ? -5.281 -1.150 -21.957 1.00 92.69 270 LEU A N 1
ATOM 2112 C CA . LEU A 1 270 ? -5.898 -2.081 -21.019 1.00 92.69 270 LEU A CA 1
ATOM 2113 C C . LEU A 1 270 ? -5.839 -3.517 -21.550 1.00 92.69 270 LEU A C 1
ATOM 2115 O O . LEU A 1 270 ? -5.355 -4.404 -20.854 1.00 92.69 270 LEU A O 1
ATOM 2119 N N . LYS A 1 271 ? -6.256 -3.764 -22.798 1.00 92.00 271 LYS A N 1
ATOM 2120 C CA . LYS A 1 271 ? -6.216 -5.109 -23.392 1.00 92.00 271 LYS A CA 1
ATOM 2121 C C . LYS A 1 271 ? -4.796 -5.685 -23.404 1.00 92.00 271 LYS A C 1
ATOM 2123 O O . LYS A 1 271 ? -4.611 -6.856 -23.075 1.00 92.00 271 LYS A O 1
ATOM 2128 N N . LYS A 1 272 ? -3.784 -4.879 -23.739 1.00 90.31 272 LYS A N 1
ATOM 2129 C CA . LYS A 1 272 ? -2.374 -5.306 -23.705 1.00 90.31 272 LYS A CA 1
ATOM 2130 C C . LYS A 1 272 ? -1.908 -5.660 -22.290 1.00 90.31 272 LYS A C 1
ATOM 2132 O O . LYS A 1 272 ? -1.268 -6.696 -22.121 1.00 90.31 272 LYS A O 1
ATOM 2137 N N . LEU A 1 273 ? -2.257 -4.854 -21.281 1.00 93.25 273 LEU A N 1
ATOM 2138 C CA . LEU A 1 273 ? -1.972 -5.156 -19.871 1.00 93.25 273 LEU A CA 1
ATOM 2139 C C . LEU A 1 273 ? -2.602 -6.490 -19.447 1.00 93.25 273 LEU A C 1
ATOM 2141 O O . LEU A 1 273 ? -1.926 -7.339 -18.871 1.00 93.25 273 LEU A O 1
ATOM 2145 N N . GLN A 1 274 ? -3.868 -6.708 -19.803 1.00 93.19 274 GLN A N 1
ATOM 2146 C CA . GLN A 1 274 ? -4.603 -7.928 -19.469 1.00 93.19 274 GLN A CA 1
ATOM 2147 C C . GLN A 1 274 ? -3.993 -9.183 -20.097 1.00 93.19 274 GLN A C 1
ATOM 2149 O O . GLN A 1 274 ? -3.976 -10.238 -19.468 1.00 93.19 274 GLN A O 1
ATOM 2154 N N . VAL A 1 275 ? -3.483 -9.076 -21.327 1.00 92.62 275 VAL A N 1
ATOM 2155 C CA . VAL A 1 275 ? -2.767 -10.173 -21.992 1.00 92.62 275 VAL A CA 1
ATOM 2156 C C . VAL A 1 275 ? -1.419 -10.425 -21.316 1.00 92.62 275 VAL A C 1
ATOM 2158 O O . VAL A 1 275 ? -1.107 -11.574 -21.013 1.00 92.62 275 VAL A O 1
ATOM 2161 N N . ARG A 1 276 ? -0.646 -9.365 -21.038 1.00 92.75 276 ARG A N 1
ATOM 2162 C CA . ARG A 1 276 ? 0.678 -9.456 -20.400 1.00 92.75 276 ARG A CA 1
ATOM 2163 C C . ARG A 1 276 ? 0.616 -10.119 -19.023 1.00 92.75 276 ARG A C 1
ATOM 2165 O O . ARG A 1 276 ? 1.480 -10.925 -18.703 1.00 92.75 276 ARG A O 1
ATOM 2172 N N . PHE A 1 277 ? -0.414 -9.810 -18.237 1.00 95.00 277 PHE A N 1
ATOM 2173 C CA . PHE A 1 277 ? -0.562 -10.267 -16.852 1.00 95.00 277 PHE A CA 1
ATOM 2174 C C . PHE A 1 277 ? -1.699 -11.273 -16.655 1.00 95.00 277 PHE A C 1
ATOM 2176 O O . PHE A 1 277 ? -2.241 -11.388 -15.559 1.00 95.00 277 PHE A O 1
ATOM 2183 N N . LYS A 1 278 ? -2.057 -12.039 -17.694 1.00 92.00 278 LYS A N 1
ATOM 2184 C CA . LYS A 1 278 ? -3.147 -13.028 -17.628 1.00 92.00 278 LYS A CA 1
ATOM 2185 C C . LYS A 1 278 ? -2.984 -14.037 -16.480 1.00 92.00 278 LYS A C 1
ATOM 2187 O O . LYS A 1 278 ? -3.982 -14.478 -15.930 1.00 92.00 278 LYS A O 1
ATOM 2192 N N . ALA A 1 279 ? -1.748 -14.384 -16.119 1.00 87.62 279 ALA A N 1
ATOM 2193 C CA . ALA A 1 279 ? -1.438 -15.332 -15.044 1.00 87.62 279 ALA A CA 1
ATOM 2194 C C . ALA A 1 279 ? -1.682 -14.790 -13.619 1.00 87.62 279 ALA A C 1
ATOM 2196 O O . ALA A 1 279 ? -1.629 -15.560 -12.668 1.00 87.62 279 ALA A O 1
ATOM 2197 N N . LEU A 1 280 ? -1.924 -13.482 -13.468 1.00 86.12 280 LEU A N 1
ATOM 2198 C CA . LEU A 1 280 ? -2.167 -12.810 -12.184 1.00 86.12 280 LEU A CA 1
ATOM 2199 C C . LEU A 1 280 ? -3.655 -12.503 -11.937 1.00 86.12 280 LEU A C 1
ATOM 2201 O O . LEU A 1 280 ? -3.974 -11.773 -10.996 1.00 86.12 280 LEU A O 1
ATOM 2205 N N . LYS A 1 281 ? -4.544 -12.998 -12.804 1.00 69.00 281 LYS A N 1
ATOM 2206 C CA . LYS A 1 281 ? -5.994 -12.800 -12.717 1.00 69.00 281 LYS A CA 1
ATOM 2207 C C . LYS A 1 281 ? -6.707 -13.974 -12.075 1.00 69.00 281 LYS A C 1
ATOM 2209 O O . LYS A 1 281 ? -6.292 -15.122 -12.342 1.00 69.00 281 LYS A O 1
#

Sequence (281 aa):
MRPLQIVFLSLSAFASHAQGQQKEWPEVEKFATSITNVLWDLRGTNSLKHLRYDGKDIFPVTGNGMNQNPYKEHAFVDVGVFQLVFSDTRAAWYFVSDDLKLITPVNISEMVEFKAEPGTAIKPVKNFPQDIQNVVWVGRNQQAELKLRWNGKELEVGAKKDTWIVQKVDAVVANRRVLEAGGENNALFWLAVSEDGSEATWLKVDNIYGGHASTNPGKASLTAAATGLSPQFNELANHAEDLHKAGDVMRAATLVRELERKNAANKDALKKLQVRFKALK

Solvent-accessible surface area (backbone atoms only — not comparable to full-atom values): 15037 Å² total; per-residue (Å²): 122,52,54,43,58,73,94,77,60,61,56,34,61,64,73,82,72,88,83,71,78,81,72,88,49,68,63,39,53,50,41,53,56,72,46,40,67,44,46,33,36,46,25,44,52,92,79,67,47,26,39,31,32,72,72,86,51,45,22,47,30,47,99,87,71,47,71,55,75,57,58,92,40,69,46,79,78,39,70,46,32,35,37,41,51,80,49,68,57,35,34,32,42,35,44,40,42,96,85,61,48,38,35,37,41,30,37,29,53,30,44,39,59,25,37,50,37,90,90,51,80,67,44,66,54,80,52,72,69,68,54,50,46,66,34,36,29,39,32,57,45,88,82,31,49,32,37,38,29,36,73,81,74,35,40,34,44,31,38,38,74,97,56,78,48,74,45,74,24,44,52,44,74,38,51,92,50,21,38,32,33,47,27,55,94,81,39,37,34,36,41,38,45,40,60,53,43,50,36,36,37,40,32,37,47,76,46,75,40,39,32,24,24,66,94,56,72,79,78,55,74,76,49,29,81,80,57,64,38,55,65,36,58,27,45,29,50,24,49,25,51,36,31,43,76,72,64,40,51,52,55,17,37,41,50,48,53,45,53,43,63,77,27,60,89,41,61,66,42,31,52,49,51,50,63,75,48,51,91,65,109

Foldseek 3Di:
DDAAEPVQPQFDFDPQPVDDDDPCPVLLLVQLVVQAQFWKQWFLDDPQGIWHDNSDFIFRADPVGDTDDTQPDKDSPARQWIKGDPDRQKIWIWGADPVRFKIKIFIFRGKWKWFFDPPFDWAFDDDPPVRQAQGWTWTDGPQFIWIWHDPVAWIWIWTDDPHTDIDTFGWDQQDRQWTWTAHPPRWIWIWHAHRRRGMIMITGTDAMIIITGPVDDFDFDDQCVRLVHDRRLSRRLSVLVSCVVVVVLNNSLNSLVRSLSVCVVPVSSNVSSCVSPVVSD